Protein AF-A0A0E3YXA7-F1 (afdb_monomer)

Secondary structure (DSSP, 8-state):
-------------------HHHHHHHHHHHHHHHHHHHHHHHHHHHHHHHHHHHHHHHHHHHHHHHHHHHHHHHHHHHHHHHHHHHHHHHHHHHHHHHHHHHHHHHHHHHHHHHHHHHHHHHHHHHHHHHHHHHHHHHHHHHHHHHHHHHHHHHHHHHHHHHHHHHHHHHHTTS---HHHHHHHHHHHHHHHHHHHHHSPP-

Solvent-accessible surface area (backbone atoms only — not comparable to full-atom values): 11486 Å² total; per-residue (Å²): 133,81,89,84,83,88,87,85,92,89,89,82,88,84,87,93,88,87,78,69,71,66,55,55,51,52,54,52,53,50,52,50,52,52,52,50,50,51,52,51,51,52,52,49,52,53,51,50,52,51,53,48,53,52,48,54,49,50,51,52,54,49,52,51,50,51,53,49,50,53,53,49,53,50,53,52,48,54,51,47,52,51,51,51,50,53,51,52,51,51,52,52,52,51,53,53,48,51,53,51,51,52,52,52,51,52,52,50,52,52,50,51,52,51,52,49,51,52,50,52,53,50,50,54,51,48,55,52,51,51,54,50,48,56,51,49,52,51,50,50,53,50,51,51,53,27,49,54,50,44,53,51,50,52,51,52,52,52,54,48,50,51,51,45,53,58,54,42,68,74,50,69,88,61,80,91,48,72,70,60,54,51,55,52,52,51,51,51,50,56,51,50,53,53,52,59,71,40,51,86,77,134

Foldseek 3Di:
DDDDDDDDDDDDDDDDDDDDPVVVVVVVVVVVVVVVVVVVVVVVVVVVVVVVVVVVVVVVVVVVVVVVVVVVVVVVVVVVVVVVVVVVVVVVVVVVVVVVVVVVVVVVVVVVVVVVVVVVVVVVVVVVVVVVVVVVVVLVVLLVVLVVQLVVLVVVVVVVVVVCVVVCVVVVVDDDDPVNVVVVVVVVVVSVVSNVVSDRDD

Radius of gyration: 78.81 Å; Cα contacts (8 Å, |Δi|>4): 13; chains: 1; bounding box: 172×36×214 Å

pLDDT: mean 85.26, std 17.92, range [33.66, 98.25]

Structure (mmCIF, N/CA/C/O backbone):
data_AF-A0A0E3YXA7-F1
#
_entry.id   AF-A0A0E3YXA7-F1
#
loop_
_atom_site.group_PDB
_atom_site.id
_atom_site.type_symbol
_atom_site.label_atom_id
_atom_site.label_alt_id
_atom_site.label_comp_id
_atom_site.label_asym_id
_atom_site.label_entity_id
_atom_site.label_seq_id
_atom_site.pdbx_PDB_ins_code
_atom_site.Cartn_x
_atom_site.Cartn_y
_atom_site.Cartn_z
_atom_site.occupancy
_atom_site.B_iso_or_equiv
_atom_site.auth_seq_id
_atom_site.auth_comp_id
_atom_site.auth_asym_id
_atom_site.auth_atom_id
_atom_site.pdbx_PDB_model_num
ATOM 1 N N . MET A 1 1 ? 105.811 -26.267 -126.493 1.00 37.25 1 MET A N 1
ATOM 2 C CA . MET A 1 1 ? 107.217 -25.854 -126.303 1.00 37.25 1 MET A CA 1
ATOM 3 C C . MET A 1 1 ? 107.385 -25.370 -124.871 1.00 37.25 1 MET A C 1
ATOM 5 O O . MET A 1 1 ? 106.536 -24.599 -124.456 1.00 37.25 1 MET A O 1
ATOM 9 N N . ALA A 1 2 ? 108.450 -25.838 -124.199 1.00 36.84 2 ALA A N 1
ATOM 10 C CA . ALA A 1 2 ? 109.025 -25.406 -122.906 1.00 36.84 2 ALA A CA 1
ATOM 11 C C . ALA A 1 2 ? 108.104 -25.494 -121.658 1.00 36.84 2 ALA A C 1
ATOM 13 O O . ALA A 1 2 ? 107.056 -24.869 -121.616 1.00 36.84 2 ALA A O 1
ATOM 14 N N . LEU A 1 3 ? 108.355 -26.412 -120.703 1.00 34.81 3 LEU A N 1
ATOM 15 C CA . LEU A 1 3 ? 109.283 -26.281 -119.546 1.00 34.81 3 LEU A CA 1
ATOM 16 C C . LEU A 1 3 ? 108.932 -25.044 -118.693 1.00 34.81 3 LEU A C 1
ATOM 18 O O . LEU A 1 3 ? 108.997 -23.944 -119.213 1.00 34.81 3 LEU A O 1
ATOM 22 N N . GLY A 1 4 ? 108.600 -25.081 -117.402 1.00 36.84 4 GLY A N 1
ATOM 23 C CA . GLY A 1 4 ? 108.646 -26.082 -116.334 1.00 36.84 4 GLY A CA 1
ATOM 24 C C . GLY A 1 4 ? 108.651 -25.334 -114.976 1.00 36.84 4 GLY A C 1
ATOM 25 O O . GLY A 1 4 ? 108.753 -24.111 -114.968 1.00 36.84 4 GLY A O 1
ATOM 26 N N . LEU A 1 5 ? 108.638 -26.091 -113.867 1.00 33.66 5 LEU A N 1
ATOM 27 C CA . LEU A 1 5 ? 109.018 -25.733 -112.476 1.00 33.66 5 LEU A CA 1
ATOM 28 C C . LEU A 1 5 ? 107.947 -25.283 -111.439 1.00 33.66 5 LEU A C 1
ATOM 30 O O . LEU A 1 5 ? 107.392 -24.199 -111.546 1.00 33.66 5 LEU A O 1
ATOM 34 N N . SER A 1 6 ? 107.819 -26.126 -110.388 1.00 34.22 6 SER A N 1
ATOM 35 C CA . SER A 1 6 ? 107.818 -25.862 -108.918 1.00 34.22 6 SER A CA 1
ATOM 36 C C . SER A 1 6 ? 106.888 -24.801 -108.294 1.00 34.22 6 SER A C 1
ATOM 38 O O . SER A 1 6 ? 106.699 -23.738 -108.850 1.00 34.22 6 SER A O 1
ATOM 40 N N . ALA A 1 7 ? 106.345 -24.911 -107.074 1.00 36.22 7 ALA A N 1
ATOM 41 C CA . ALA A 1 7 ? 106.499 -25.820 -105.936 1.00 36.22 7 ALA A CA 1
ATOM 42 C C . ALA A 1 7 ? 105.276 -25.670 -104.988 1.00 36.22 7 ALA A C 1
ATOM 44 O O . ALA A 1 7 ? 104.404 -24.829 -105.187 1.00 36.22 7 ALA A O 1
ATOM 45 N N . VAL A 1 8 ? 105.235 -26.522 -103.966 1.00 37.50 8 VAL A N 1
ATOM 46 C CA . VAL A 1 8 ? 104.128 -26.865 -103.060 1.00 37.50 8 VAL A CA 1
ATOM 47 C C . VAL A 1 8 ? 104.270 -26.189 -101.665 1.00 37.50 8 VAL A C 1
ATOM 49 O O . VAL A 1 8 ? 105.395 -25.918 -101.255 1.00 37.50 8 VAL A O 1
ATOM 52 N N . LEU A 1 9 ? 103.138 -26.075 -100.927 1.00 34.62 9 LEU A N 1
ATOM 53 C CA . LEU A 1 9 ? 102.926 -25.926 -99.448 1.00 34.62 9 LEU A CA 1
ATOM 54 C C . LEU A 1 9 ? 102.838 -24.492 -98.809 1.00 34.62 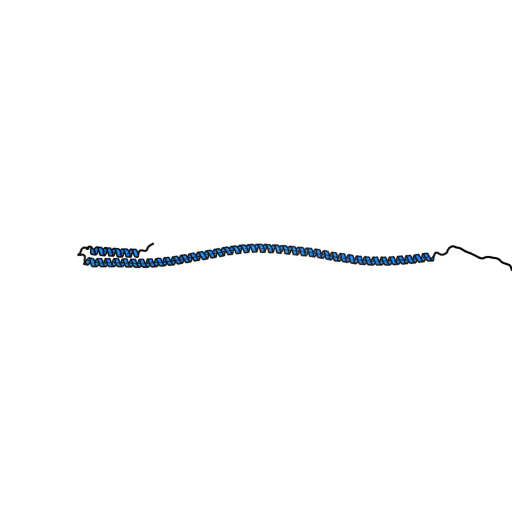9 LEU A C 1
ATOM 56 O O . LEU A 1 9 ? 103.321 -23.532 -99.395 1.00 34.62 9 LEU A O 1
ATOM 60 N N . PRO A 1 10 ? 102.127 -24.324 -97.654 1.00 62.62 10 PRO A N 1
ATOM 61 C CA . PRO A 1 10 ? 101.035 -23.354 -97.450 1.00 62.62 10 PRO A CA 1
ATOM 62 C C . PRO A 1 10 ? 101.090 -22.601 -96.079 1.00 62.62 10 PRO A C 1
ATOM 64 O O . PRO A 1 10 ? 102.139 -22.492 -95.456 1.00 62.62 10 PRO A O 1
ATOM 67 N N . VAL A 1 11 ? 99.903 -22.195 -95.595 1.00 45.25 11 VAL A N 1
ATOM 68 C CA . VAL A 1 11 ? 99.448 -21.831 -94.229 1.00 45.25 11 VAL A CA 1
ATOM 69 C C . VAL A 1 11 ? 99.373 -20.333 -93.866 1.00 45.25 11 VAL A C 1
ATOM 71 O O . VAL A 1 11 ? 100.378 -19.640 -93.771 1.00 45.25 11 VAL A O 1
ATOM 74 N N . SER A 1 12 ? 98.138 -19.944 -93.497 1.00 40.22 12 SER A N 1
ATOM 75 C CA . SER A 1 12 ? 97.731 -19.067 -92.373 1.00 40.22 12 SER A CA 1
ATOM 76 C C . SER A 1 12 ? 97.119 -17.706 -92.716 1.00 40.22 12 SER A C 1
ATOM 78 O O . SER A 1 12 ? 97.820 -16.833 -93.202 1.00 40.22 12 SER A O 1
ATOM 80 N N . LEU A 1 13 ? 95.836 -17.567 -92.316 1.00 45.00 13 LEU A N 1
ATOM 81 C CA . LEU A 1 13 ? 95.148 -16.418 -91.675 1.00 45.00 13 LEU A CA 1
ATOM 82 C C . LEU A 1 13 ? 95.374 -15.019 -92.304 1.00 45.00 13 LEU A C 1
ATOM 84 O O . LEU A 1 13 ? 96.494 -14.548 -92.397 1.00 45.00 13 LEU A O 1
ATOM 88 N N . LEU A 1 14 ? 94.364 -14.216 -92.659 1.00 45.62 14 LEU A N 1
ATOM 89 C CA . LEU A 1 14 ? 93.227 -13.765 -91.846 1.00 45.62 14 LEU A CA 1
ATOM 90 C C . LEU A 1 14 ? 92.276 -12.886 -92.711 1.00 45.62 14 LEU A C 1
ATOM 92 O O . LEU A 1 14 ? 92.718 -12.271 -93.674 1.00 45.62 14 LEU A O 1
ATOM 96 N N . CYS A 1 15 ? 91.036 -12.721 -92.227 1.00 40.09 15 CYS A N 1
ATOM 97 C CA . CYS A 1 15 ? 90.129 -11.557 -92.361 1.00 40.09 15 CYS A CA 1
ATOM 98 C C . CYS A 1 15 ? 89.278 -11.285 -93.634 1.00 40.09 15 CYS A C 1
ATOM 100 O O . CYS A 1 15 ? 89.731 -10.697 -94.605 1.00 40.09 15 CYS A O 1
ATOM 102 N N . ALA A 1 16 ? 87.971 -11.557 -93.467 1.00 44.78 16 ALA A N 1
ATOM 103 C CA . ALA A 1 16 ? 86.854 -10.591 -93.354 1.00 44.78 16 ALA A CA 1
ATOM 104 C C . ALA A 1 16 ? 86.255 -9.856 -94.585 1.00 44.78 16 ALA A C 1
ATOM 106 O O . ALA A 1 16 ? 86.804 -8.878 -95.078 1.00 44.78 16 ALA A O 1
ATOM 107 N N . ALA A 1 17 ? 85.001 -10.229 -94.889 1.00 40.28 17 ALA A N 1
ATOM 108 C CA . ALA A 1 17 ? 83.820 -9.415 -95.252 1.00 40.28 17 ALA A CA 1
ATOM 109 C C . ALA A 1 17 ? 82.590 -10.319 -94.924 1.00 40.28 17 ALA A C 1
ATOM 111 O O . ALA A 1 17 ? 82.673 -11.513 -95.186 1.00 40.28 17 ALA A O 1
ATOM 112 N N . GLU A 1 18 ? 81.520 -9.967 -94.190 1.00 45.19 18 GLU A N 1
ATOM 113 C CA . GLU A 1 18 ? 80.540 -8.882 -94.379 1.00 45.19 18 GLU A CA 1
ATOM 114 C C . GLU A 1 18 ? 79.625 -8.699 -93.120 1.00 45.19 18 GLU A C 1
ATOM 116 O O . GLU A 1 18 ? 79.122 -9.693 -92.591 1.00 45.19 18 GLU A O 1
ATOM 121 N N . PRO A 1 19 ? 79.350 -7.460 -92.640 1.00 55.50 19 PRO A N 1
ATOM 122 C CA . PRO A 1 19 ? 78.592 -7.171 -91.404 1.00 55.50 19 PRO A CA 1
ATOM 123 C C . PRO A 1 19 ? 77.165 -6.575 -91.573 1.00 55.50 19 PRO A C 1
ATOM 125 O O . PRO A 1 19 ? 76.628 -6.021 -90.614 1.00 55.50 19 PRO A O 1
ATOM 128 N N . ALA A 1 20 ? 76.515 -6.662 -92.741 1.00 52.53 20 ALA A N 1
ATOM 129 C CA . ALA A 1 20 ? 75.226 -5.980 -92.987 1.00 52.53 20 ALA A CA 1
ATOM 130 C C . ALA A 1 20 ? 73.968 -6.734 -92.474 1.00 52.53 20 ALA A C 1
ATOM 132 O O . ALA A 1 20 ? 73.083 -6.123 -91.879 1.00 52.53 20 ALA A O 1
ATOM 133 N N . ASN A 1 21 ? 73.898 -8.066 -92.609 1.00 59.47 21 ASN A N 1
ATOM 134 C CA . ASN A 1 21 ? 72.703 -8.858 -92.243 1.00 59.47 21 ASN A CA 1
ATOM 135 C C . ASN A 1 21 ? 72.527 -9.100 -90.726 1.00 59.47 21 ASN A C 1
ATOM 137 O O . ASN A 1 21 ? 71.412 -9.297 -90.242 1.00 59.47 21 ASN A O 1
ATOM 141 N N . ALA A 1 22 ? 73.613 -9.077 -89.945 1.00 67.44 22 ALA A N 1
ATOM 142 C CA . ALA A 1 22 ? 73.566 -9.338 -88.501 1.00 67.44 22 ALA A CA 1
ATOM 143 C C . ALA A 1 22 ? 73.026 -8.144 -87.690 1.00 67.44 22 ALA A C 1
ATOM 145 O O . ALA A 1 22 ? 72.385 -8.330 -86.654 1.00 67.44 22 ALA A O 1
ATOM 146 N N . VAL A 1 23 ? 73.273 -6.917 -88.160 1.00 72.06 23 VAL A N 1
ATOM 147 C CA . VAL A 1 23 ? 72.774 -5.686 -87.526 1.00 72.06 23 VAL A CA 1
ATOM 148 C C . VAL A 1 23 ? 71.272 -5.537 -87.767 1.00 72.06 23 VAL A C 1
ATOM 150 O O . VAL A 1 23 ? 70.531 -5.235 -86.835 1.00 72.06 23 VAL A O 1
ATOM 153 N N . GLU A 1 24 ? 70.798 -5.840 -88.977 1.00 76.81 24 GLU A N 1
ATOM 154 C CA . GLU A 1 24 ? 69.372 -5.780 -89.314 1.00 76.81 24 GLU A CA 1
ATOM 155 C C . GLU A 1 24 ? 68.539 -6.827 -88.549 1.00 76.81 24 GLU A C 1
ATOM 157 O O . GLU A 1 24 ? 67.462 -6.510 -88.042 1.00 76.81 24 GLU A O 1
ATOM 162 N N . GLY A 1 25 ? 69.055 -8.051 -88.375 1.00 78.31 25 GLY A N 1
ATOM 163 C CA . GLY A 1 25 ? 68.414 -9.079 -87.544 1.00 78.31 25 GLY A CA 1
ATOM 164 C C . GLY A 1 25 ? 68.254 -8.650 -86.080 1.00 78.31 25 GLY A C 1
ATOM 165 O O . GLY A 1 25 ? 67.162 -8.740 -85.523 1.00 78.31 25 GLY A O 1
ATOM 166 N N . ARG A 1 26 ? 69.307 -8.075 -85.482 1.00 80.62 26 ARG A N 1
ATOM 167 C CA . ARG A 1 26 ? 69.265 -7.538 -84.109 1.00 80.62 26 ARG A CA 1
ATOM 168 C C . ARG A 1 26 ? 68.288 -6.372 -83.957 1.00 80.62 26 ARG A C 1
ATOM 170 O O . ARG A 1 26 ? 67.621 -6.276 -82.930 1.00 80.62 26 ARG A O 1
ATOM 177 N N . LEU A 1 27 ? 68.177 -5.503 -84.963 1.00 84.75 27 LEU A N 1
ATOM 178 C CA . LEU A 1 27 ? 67.196 -4.413 -84.967 1.00 84.75 27 LEU A CA 1
ATOM 179 C C . LEU A 1 27 ? 65.759 -4.945 -85.019 1.00 84.75 27 LEU A C 1
ATOM 181 O O . LEU A 1 27 ? 64.900 -4.439 -84.301 1.00 84.75 27 LEU A O 1
ATOM 185 N N . ARG A 1 28 ? 65.497 -5.995 -85.806 1.00 87.38 28 ARG A N 1
ATOM 186 C CA . ARG A 1 28 ? 64.177 -6.645 -85.866 1.00 87.38 28 ARG A CA 1
ATOM 187 C C . ARG A 1 28 ? 63.820 -7.357 -84.564 1.00 87.38 28 ARG A C 1
ATOM 189 O O . ARG A 1 28 ? 62.680 -7.252 -84.119 1.00 87.38 28 ARG A O 1
ATOM 196 N N . ASP A 1 29 ? 64.769 -8.044 -83.937 1.00 86.25 29 ASP A N 1
ATOM 197 C CA . ASP A 1 29 ? 64.531 -8.711 -82.653 1.00 86.25 29 ASP A CA 1
ATOM 198 C C . ASP A 1 29 ? 64.358 -7.706 -81.507 1.00 86.25 29 ASP A C 1
ATOM 200 O O . ASP A 1 29 ? 63.466 -7.878 -80.677 1.00 86.25 29 ASP A O 1
ATOM 204 N N . SER A 1 30 ? 65.114 -6.602 -81.516 1.00 86.31 30 SER A N 1
ATOM 205 C CA . SER A 1 30 ? 64.895 -5.461 -80.617 1.00 86.31 30 SER A CA 1
ATOM 206 C C . SER A 1 30 ? 63.503 -4.853 -80.811 1.00 86.31 30 SER A C 1
ATOM 208 O O . SER A 1 30 ? 62.774 -4.663 -79.842 1.00 86.31 30 SER A O 1
ATOM 210 N N . LEU A 1 31 ? 63.074 -4.636 -82.061 1.00 90.31 31 LEU A N 1
ATOM 211 C CA . LEU A 1 31 ? 61.739 -4.122 -82.375 1.00 90.31 31 LEU A CA 1
ATOM 212 C C . LEU A 1 31 ? 60.619 -5.075 -81.922 1.00 90.31 31 LEU A C 1
ATOM 214 O O . LEU A 1 31 ? 59.583 -4.634 -81.425 1.00 90.31 31 LEU A O 1
ATOM 218 N N . ARG A 1 32 ? 60.806 -6.394 -82.060 1.00 90.38 32 ARG A N 1
ATOM 219 C CA . ARG A 1 32 ? 59.857 -7.395 -81.540 1.00 90.38 32 ARG A CA 1
ATOM 220 C C . ARG A 1 32 ? 59.803 -7.372 -80.016 1.00 90.38 32 ARG A C 1
ATOM 222 O O . ARG A 1 32 ? 58.708 -7.390 -79.460 1.00 90.38 32 ARG A O 1
ATOM 229 N N . ALA A 1 33 ? 60.955 -7.299 -79.351 1.00 91.44 33 ALA A N 1
ATOM 230 C CA . ALA A 1 33 ? 61.037 -7.220 -77.897 1.00 91.44 33 ALA A CA 1
ATOM 231 C C . ALA A 1 33 ? 60.359 -5.950 -77.357 1.00 91.44 33 ALA A C 1
ATOM 233 O O . ALA A 1 33 ? 59.574 -6.040 -76.415 1.00 91.44 33 ALA A O 1
ATOM 234 N N . THR A 1 34 ? 60.574 -4.790 -77.987 1.00 90.00 34 THR A N 1
ATOM 235 C CA . THR A 1 34 ? 59.906 -3.538 -77.592 1.00 90.00 34 THR A CA 1
ATOM 236 C C . THR A 1 34 ? 58.406 -3.565 -77.882 1.00 90.00 34 THR A C 1
ATOM 238 O O . THR A 1 34 ? 57.624 -3.064 -77.080 1.00 90.00 34 THR A O 1
ATOM 241 N N . THR A 1 35 ? 57.972 -4.210 -78.969 1.00 91.06 35 THR A N 1
ATOM 242 C CA . THR A 1 35 ? 56.540 -4.398 -79.270 1.00 91.06 35 THR A CA 1
ATOM 243 C C . THR A 1 35 ? 55.855 -5.300 -78.236 1.00 91.06 35 THR A C 1
ATOM 245 O O . THR A 1 35 ? 54.739 -5.005 -77.808 1.00 91.06 35 THR A O 1
ATOM 248 N N . LEU A 1 36 ? 56.518 -6.379 -77.802 1.00 92.62 36 LEU A N 1
ATOM 249 C CA . LEU A 1 36 ? 56.021 -7.253 -76.732 1.00 92.62 36 LEU A CA 1
ATOM 250 C C . LEU A 1 36 ? 55.950 -6.510 -75.394 1.00 92.62 36 LEU A C 1
ATOM 252 O O . LEU A 1 36 ? 54.901 -6.524 -74.761 1.00 92.62 36 LEU A O 1
ATOM 256 N N . GLN A 1 37 ? 56.999 -5.772 -75.020 1.00 92.31 37 GLN A N 1
ATOM 257 C CA . GLN A 1 37 ? 57.003 -4.939 -73.812 1.00 92.31 37 GLN A CA 1
ATOM 258 C C . GLN A 1 37 ? 55.903 -3.873 -73.831 1.00 92.31 37 GLN A C 1
ATOM 260 O O . GLN A 1 37 ? 55.263 -3.645 -72.809 1.00 92.31 37 GLN A O 1
ATOM 265 N N . LEU A 1 38 ? 55.645 -3.241 -74.981 1.00 93.19 38 LEU A N 1
ATOM 266 C CA . LEU A 1 38 ? 54.559 -2.271 -75.118 1.00 93.19 38 LEU A CA 1
ATOM 267 C C . LEU A 1 38 ? 53.190 -2.938 -74.934 1.00 93.19 38 LEU A C 1
ATOM 269 O O . LEU A 1 38 ? 52.324 -2.380 -74.266 1.00 93.19 38 LEU A O 1
ATOM 273 N N . ARG A 1 39 ? 52.994 -4.142 -75.484 1.00 93.06 39 ARG A N 1
ATOM 274 C CA . ARG A 1 39 ? 51.758 -4.914 -75.303 1.00 93.06 39 ARG A CA 1
ATOM 275 C C . ARG A 1 39 ? 51.570 -5.370 -73.851 1.00 93.06 39 ARG A C 1
ATOM 277 O O . ARG A 1 39 ? 50.452 -5.296 -73.336 1.00 93.06 39 ARG A O 1
ATOM 284 N N . ASP A 1 40 ? 52.638 -5.805 -73.192 1.00 94.00 40 ASP A N 1
ATOM 285 C CA . ASP A 1 40 ? 52.621 -6.206 -71.783 1.00 94.00 40 ASP A CA 1
ATOM 286 C C . ASP A 1 40 ? 52.329 -5.004 -70.880 1.00 94.00 40 ASP A C 1
ATOM 288 O O . ASP A 1 40 ? 51.442 -5.077 -70.030 1.00 94.00 40 ASP A O 1
ATOM 292 N N . ALA A 1 41 ? 52.985 -3.865 -71.121 1.00 92.50 41 ALA A N 1
ATOM 293 C CA . ALA A 1 41 ? 52.716 -2.613 -70.420 1.00 92.50 41 ALA A CA 1
ATOM 294 C C . ALA A 1 41 ? 51.273 -2.133 -70.649 1.00 92.50 41 ALA A C 1
ATOM 296 O O . ALA A 1 41 ? 50.596 -1.759 -69.695 1.00 92.50 41 ALA A O 1
ATOM 297 N N . GLN A 1 42 ? 50.754 -2.216 -71.878 1.00 93.75 42 GLN A N 1
ATOM 298 C CA . GLN A 1 42 ? 49.360 -1.878 -72.184 1.00 93.75 42 GLN A CA 1
ATOM 299 C C . GLN A 1 42 ? 48.372 -2.787 -71.434 1.00 93.75 42 GLN A C 1
ATOM 301 O O . GLN A 1 42 ? 47.360 -2.316 -70.915 1.00 93.75 42 GLN A O 1
ATOM 306 N N . THR A 1 43 ? 48.677 -4.084 -71.336 1.00 94.38 43 THR A N 1
ATOM 307 C CA . THR A 1 43 ? 47.872 -5.050 -70.572 1.00 94.38 43 THR A CA 1
ATOM 308 C C . THR A 1 43 ? 47.925 -4.745 -69.073 1.00 94.38 43 THR A C 1
ATOM 310 O O . THR A 1 43 ? 46.894 -4.751 -68.405 1.00 94.38 43 THR A O 1
ATOM 313 N N . GLN A 1 44 ? 49.102 -4.407 -68.537 1.00 94.19 44 GLN A N 1
ATOM 314 C CA . GLN A 1 44 ? 49.263 -3.994 -67.141 1.00 94.19 44 GLN A CA 1
ATOM 315 C C . GLN A 1 44 ? 48.507 -2.699 -66.829 1.00 94.19 44 GLN A C 1
ATOM 317 O O . GLN A 1 44 ? 47.842 -2.635 -65.800 1.00 94.19 44 GLN A O 1
ATOM 322 N N . VAL A 1 45 ? 48.538 -1.700 -67.717 1.00 94.06 45 VAL A N 1
ATOM 323 C CA . VAL A 1 45 ? 47.753 -0.462 -67.567 1.00 94.06 45 VAL A CA 1
ATOM 324 C C . VAL A 1 45 ? 46.259 -0.773 -67.538 1.00 94.06 45 VAL A C 1
ATOM 326 O O . VAL A 1 45 ? 45.566 -0.287 -66.650 1.00 94.06 45 VAL A O 1
ATOM 329 N N . SER A 1 46 ? 45.769 -1.631 -68.439 1.00 92.69 46 SER A N 1
ATOM 330 C CA . SER A 1 46 ? 44.364 -2.056 -68.434 1.00 92.69 46 SER A CA 1
ATOM 331 C C . SER A 1 46 ? 43.983 -2.778 -67.135 1.00 92.69 46 SER A C 1
ATOM 333 O O . SER A 1 46 ? 42.915 -2.526 -66.582 1.00 92.69 46 SER A O 1
ATOM 335 N N . ASN A 1 47 ? 44.854 -3.652 -66.625 1.00 94.62 47 ASN A N 1
ATOM 336 C CA . ASN A 1 47 ? 44.615 -4.387 -65.382 1.00 94.62 47 ASN A CA 1
ATOM 337 C C . ASN A 1 47 ? 44.636 -3.465 -64.153 1.00 94.62 47 ASN A C 1
ATOM 339 O O . ASN A 1 47 ? 43.795 -3.604 -63.269 1.00 94.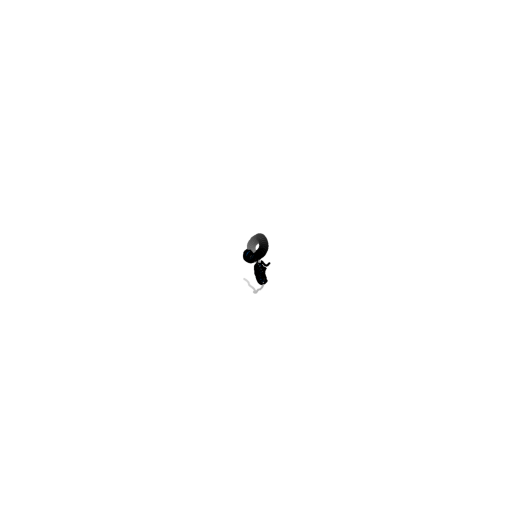62 47 ASN A O 1
ATOM 343 N N . LEU A 1 48 ? 45.567 -2.508 -64.097 1.00 94.81 48 LEU A N 1
ATOM 344 C CA . LEU A 1 48 ? 45.646 -1.523 -63.017 1.00 94.81 48 LEU A CA 1
ATOM 345 C C . LEU A 1 48 ? 44.462 -0.554 -63.047 1.00 94.81 48 LEU A C 1
ATOM 347 O O . LEU A 1 48 ? 43.920 -0.246 -61.992 1.00 94.81 48 LEU A O 1
ATOM 351 N N . GLN A 1 49 ? 44.014 -0.124 -64.229 1.00 94.44 49 GLN A N 1
ATOM 352 C CA . GLN A 1 49 ? 42.808 0.697 -64.371 1.00 94.44 49 GLN A CA 1
ATOM 353 C C . GLN A 1 49 ? 41.555 -0.045 -63.890 1.00 94.44 49 GLN A C 1
ATOM 355 O O . GLN A 1 49 ? 40.743 0.543 -63.178 1.00 94.44 49 GLN A O 1
ATOM 360 N N . ALA A 1 50 ? 41.418 -1.335 -64.215 1.00 94.38 50 ALA A N 1
ATOM 361 C CA . ALA A 1 50 ? 40.325 -2.164 -63.707 1.00 94.38 50 ALA A CA 1
ATOM 362 C C . ALA A 1 50 ? 40.393 -2.327 -62.176 1.00 94.38 50 ALA A C 1
ATOM 364 O O . ALA A 1 50 ? 39.403 -2.095 -61.488 1.00 94.38 50 ALA A O 1
ATOM 365 N N . ALA A 1 51 ? 41.572 -2.633 -61.625 1.00 94.56 51 ALA A N 1
ATOM 366 C CA . ALA A 1 51 ? 41.766 -2.752 -60.179 1.00 94.56 51 ALA A CA 1
ATOM 367 C C . ALA A 1 51 ? 41.520 -1.427 -59.432 1.00 94.56 51 ALA A C 1
ATOM 369 O O . ALA A 1 51 ? 40.991 -1.428 -58.319 1.00 94.56 51 ALA A O 1
ATOM 370 N N . GLN A 1 52 ? 41.879 -0.294 -60.040 1.00 94.62 52 GLN A N 1
ATOM 371 C CA . GLN A 1 52 ? 41.623 1.031 -59.485 1.00 94.62 52 GLN A CA 1
ATOM 372 C C . GLN A 1 52 ? 40.128 1.360 -59.496 1.00 94.62 52 GLN A C 1
ATOM 374 O O . GLN A 1 52 ? 39.611 1.803 -58.475 1.00 94.62 52 GLN A O 1
ATOM 379 N N . ALA A 1 53 ? 39.414 1.054 -60.584 1.00 94.62 53 ALA A N 1
ATOM 380 C CA . ALA A 1 53 ? 37.961 1.202 -60.640 1.00 94.62 53 ALA A CA 1
ATOM 381 C C . ALA A 1 53 ? 37.248 0.335 -59.581 1.00 94.62 53 ALA A C 1
ATOM 383 O O . ALA A 1 53 ? 36.353 0.826 -58.892 1.00 94.62 53 ALA A O 1
ATOM 384 N N . ASP A 1 54 ? 37.688 -0.913 -59.387 1.00 95.81 5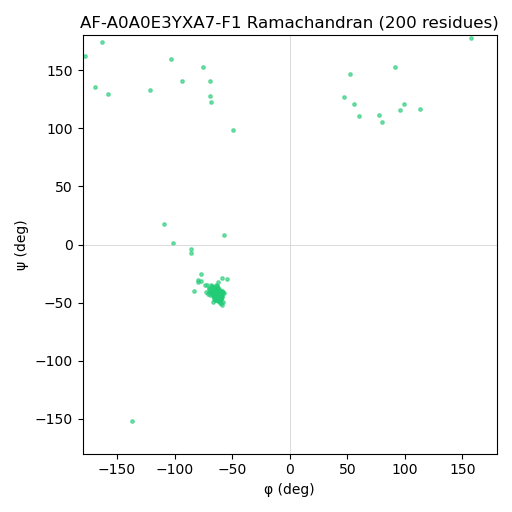4 ASP A N 1
ATOM 385 C CA . ASP A 1 54 ? 37.156 -1.808 -58.350 1.00 95.81 54 ASP A CA 1
ATOM 386 C C . ASP A 1 54 ? 37.433 -1.291 -56.930 1.00 95.81 54 ASP A C 1
ATOM 388 O O . ASP A 1 54 ? 36.575 -1.378 -56.047 1.00 95.81 54 ASP A O 1
ATOM 392 N N . SER A 1 55 ? 38.632 -0.752 -56.682 1.00 93.50 55 SER A N 1
ATOM 393 C CA . SER A 1 55 ? 38.987 -0.157 -55.389 1.00 93.50 55 SER A CA 1
ATOM 394 C C . SER A 1 55 ? 38.176 1.109 -55.113 1.00 93.50 55 SER A C 1
ATOM 396 O O . SER A 1 55 ? 37.642 1.266 -54.016 1.00 93.50 55 SER A O 1
ATOM 398 N N . ASP A 1 56 ? 38.031 1.985 -56.107 1.00 95.50 56 ASP A N 1
ATOM 399 C CA . ASP A 1 56 ? 37.232 3.206 -55.997 1.00 95.50 56 ASP A CA 1
ATOM 400 C C . ASP A 1 56 ? 35.757 2.880 -55.739 1.00 95.50 56 ASP A C 1
ATOM 402 O O . ASP A 1 56 ? 35.100 3.560 -54.945 1.00 95.50 56 ASP A O 1
ATOM 406 N N . GLN A 1 57 ? 35.237 1.813 -56.353 1.00 95.94 57 GLN A N 1
ATOM 407 C CA . GLN A 1 57 ? 33.886 1.331 -56.085 1.00 95.94 57 GLN A CA 1
ATOM 408 C C . GLN A 1 57 ? 33.747 0.827 -54.642 1.00 95.94 57 GLN A C 1
ATOM 410 O O . GLN A 1 57 ? 32.840 1.257 -53.931 1.00 95.94 57 GLN A O 1
ATOM 415 N N . LYS A 1 58 ? 34.686 0.003 -54.158 1.00 96.12 58 LYS A N 1
ATOM 416 C CA . LYS A 1 58 ? 34.684 -0.481 -52.766 1.00 96.12 58 LYS A CA 1
ATOM 417 C C . LYS A 1 58 ? 34.779 0.654 -51.749 1.00 96.12 58 LYS A C 1
ATOM 419 O O . LYS A 1 58 ? 34.081 0.610 -50.741 1.00 96.12 58 LYS A O 1
ATOM 424 N N . ILE A 1 59 ? 35.605 1.670 -52.005 1.00 96.31 59 ILE A N 1
ATOM 425 C CA . ILE A 1 59 ? 35.726 2.845 -51.130 1.00 96.31 59 ILE A CA 1
ATOM 426 C C . ILE A 1 59 ? 34.396 3.598 -51.071 1.00 96.31 59 ILE A C 1
ATOM 428 O O . ILE A 1 59 ? 33.960 3.970 -49.982 1.00 96.31 59 ILE A O 1
ATOM 432 N N . LYS A 1 60 ? 33.719 3.792 -52.210 1.00 96.81 60 LYS A N 1
ATOM 433 C CA . LYS A 1 60 ? 32.393 4.430 -52.247 1.00 96.81 60 LYS A CA 1
ATOM 434 C C . LYS A 1 60 ? 31.352 3.620 -51.478 1.00 96.81 60 LYS A C 1
ATOM 436 O O . LYS A 1 60 ? 30.626 4.194 -50.669 1.00 96.81 60 LYS A O 1
ATOM 441 N N . ASP A 1 61 ? 31.315 2.306 -51.678 1.00 96.50 61 ASP A N 1
ATOM 442 C CA . ASP A 1 61 ? 30.364 1.420 -51.003 1.00 96.50 61 ASP A CA 1
ATOM 443 C C . ASP A 1 61 ? 30.604 1.393 -49.485 1.00 96.50 61 ASP A C 1
ATOM 445 O O . ASP A 1 61 ? 29.664 1.506 -48.696 1.00 96.50 61 ASP A O 1
ATOM 449 N N . GLN A 1 62 ? 31.866 1.312 -49.055 1.00 95.94 62 GLN A N 1
ATOM 450 C CA . GLN A 1 62 ? 32.243 1.372 -47.641 1.00 95.94 62 GLN A CA 1
ATOM 451 C C . GLN A 1 62 ? 31.947 2.742 -47.027 1.00 95.94 62 GLN A C 1
ATOM 453 O O . GLN A 1 62 ? 31.424 2.808 -45.916 1.00 95.94 62 GLN A O 1
ATOM 458 N N . ALA A 1 63 ? 32.218 3.839 -47.740 1.00 96.75 63 ALA A N 1
ATOM 459 C CA . ALA A 1 63 ? 31.884 5.184 -47.280 1.00 96.75 63 ALA A CA 1
ATOM 460 C C . ALA A 1 63 ? 30.366 5.356 -47.102 1.00 96.75 63 ALA A C 1
ATOM 462 O O . ALA A 1 63 ? 29.924 5.919 -46.098 1.00 96.75 63 ALA A O 1
ATOM 463 N N . ALA A 1 64 ? 29.564 4.814 -48.024 1.00 96.94 64 ALA A N 1
ATOM 464 C CA . ALA A 1 64 ? 28.110 4.800 -47.909 1.00 96.94 64 ALA A CA 1
ATOM 465 C C . ALA A 1 64 ? 27.637 3.970 -46.701 1.00 96.94 64 ALA A C 1
ATOM 467 O O . ALA A 1 64 ? 26.775 4.427 -45.947 1.00 96.94 64 ALA A O 1
ATOM 468 N N . GLN A 1 65 ? 28.228 2.793 -46.464 1.00 96.94 65 GLN A N 1
ATOM 469 C CA . GLN A 1 65 ? 27.917 1.960 -45.294 1.00 96.94 65 GLN A CA 1
ATOM 470 C C . GLN A 1 65 ? 28.284 2.647 -43.975 1.00 96.94 65 GLN A C 1
ATOM 472 O O . GLN A 1 65 ? 27.478 2.658 -43.048 1.00 96.94 65 GLN A O 1
ATOM 477 N N . VAL A 1 66 ? 29.464 3.268 -43.886 1.00 96.88 66 VAL A N 1
ATOM 478 C CA . VAL A 1 66 ? 29.887 4.016 -42.692 1.00 96.88 66 VAL A CA 1
ATOM 479 C C . VAL A 1 66 ? 28.945 5.190 -42.432 1.00 96.88 66 VAL A C 1
ATOM 481 O O . VAL A 1 66 ? 28.506 5.376 -41.299 1.00 96.88 66 VAL A O 1
ATOM 484 N N . ALA A 1 67 ? 28.565 5.946 -43.466 1.00 96.94 67 ALA A N 1
ATOM 485 C CA . ALA A 1 67 ? 27.603 7.038 -43.325 1.00 96.94 67 ALA A CA 1
ATOM 486 C C . ALA A 1 67 ? 26.227 6.541 -42.841 1.00 96.94 67 ALA A C 1
ATOM 488 O O . ALA A 1 67 ? 25.619 7.159 -41.963 1.00 96.94 67 ALA A O 1
ATOM 489 N N . ALA A 1 68 ? 25.756 5.404 -43.364 1.00 97.00 68 ALA A N 1
ATOM 490 C CA . ALA A 1 68 ? 24.511 4.779 -42.928 1.00 97.00 68 ALA A CA 1
ATOM 491 C C . ALA A 1 68 ? 24.578 4.323 -41.461 1.00 97.00 68 ALA A C 1
ATOM 493 O O . ALA A 1 68 ? 23.676 4.641 -40.686 1.00 97.00 68 ALA A O 1
ATOM 494 N N . LEU A 1 69 ? 25.666 3.659 -41.056 1.00 97.12 69 LEU A N 1
ATOM 495 C CA . LEU A 1 69 ? 25.883 3.210 -39.677 1.00 97.12 69 LEU A CA 1
ATOM 496 C C . LEU A 1 69 ? 26.005 4.378 -38.694 1.00 97.12 69 LEU A C 1
ATOM 498 O O . LEU A 1 69 ? 25.472 4.300 -37.592 1.00 97.12 69 LEU A O 1
ATOM 502 N N . ILE A 1 70 ? 26.656 5.480 -39.081 1.00 96.69 70 ILE A N 1
ATOM 503 C CA . ILE A 1 70 ? 26.726 6.695 -38.256 1.00 96.69 70 ILE A CA 1
ATOM 504 C C . ILE A 1 70 ? 25.325 7.275 -38.049 1.00 96.69 70 ILE A C 1
ATOM 506 O O . ILE A 1 70 ? 24.957 7.605 -36.921 1.00 96.69 70 ILE A O 1
ATOM 510 N N . LYS A 1 71 ? 24.527 7.371 -39.119 1.00 97.00 71 LYS A N 1
ATOM 511 C CA . LYS A 1 71 ? 23.154 7.883 -39.039 1.00 97.00 71 LYS A CA 1
ATOM 512 C C . LYS A 1 71 ? 22.267 6.988 -38.173 1.00 97.00 71 LYS A C 1
ATOM 514 O O . LYS A 1 71 ? 21.523 7.500 -37.341 1.00 97.00 71 LYS A O 1
ATOM 519 N N . GLN A 1 72 ? 22.366 5.672 -38.346 1.00 97.06 72 GLN A N 1
ATOM 520 C CA . GLN A 1 72 ? 21.631 4.707 -37.534 1.00 97.06 72 GLN A CA 1
ATOM 521 C C . GLN A 1 72 ? 22.067 4.776 -36.066 1.00 97.06 72 GLN A C 1
ATOM 523 O O . GLN A 1 72 ? 21.222 4.904 -35.190 1.00 97.06 72 GLN A O 1
ATOM 528 N N . GLY A 1 73 ? 23.372 4.798 -35.790 1.00 97.12 73 GLY A N 1
ATOM 529 C CA . GLY A 1 73 ? 23.894 4.894 -34.429 1.00 97.12 73 GLY A CA 1
ATOM 530 C C . GLY A 1 73 ? 23.494 6.187 -33.713 1.00 97.12 73 GLY A C 1
ATOM 531 O O . GLY A 1 73 ? 23.296 6.170 -32.501 1.00 97.12 73 GLY A O 1
ATOM 532 N N . ALA A 1 74 ? 23.345 7.303 -34.435 1.00 96.44 74 ALA A N 1
ATOM 533 C CA . ALA A 1 74 ? 22.782 8.532 -33.877 1.00 96.44 74 ALA A CA 1
ATOM 534 C C . ALA A 1 74 ? 21.296 8.359 -33.514 1.00 96.44 74 ALA A C 1
ATOM 536 O O . ALA A 1 74 ? 20.916 8.629 -32.378 1.00 96.44 74 ALA A O 1
ATOM 537 N N . ALA A 1 75 ? 20.485 7.825 -34.434 1.00 96.62 75 ALA A N 1
ATOM 538 C CA . ALA A 1 75 ? 19.062 7.584 -34.192 1.00 96.62 75 ALA A CA 1
ATOM 539 C C . ALA A 1 75 ? 18.816 6.600 -33.031 1.00 96.62 75 ALA A C 1
ATOM 541 O O . ALA A 1 75 ? 17.964 6.848 -32.177 1.00 96.62 75 ALA A O 1
ATOM 542 N N . ASP A 1 76 ? 19.595 5.519 -32.958 1.00 96.44 76 ASP A N 1
ATOM 543 C CA . ASP A 1 76 ? 19.501 4.517 -31.894 1.00 96.44 76 ASP A CA 1
ATOM 544 C C . ASP A 1 76 ? 19.891 5.106 -30.532 1.00 96.44 76 ASP A C 1
ATOM 546 O O . ASP A 1 76 ? 19.253 4.811 -29.520 1.00 96.44 76 ASP A O 1
ATOM 550 N N . ARG A 1 77 ? 20.909 5.978 -30.488 1.00 97.06 77 ARG A N 1
ATOM 551 C CA . ARG A 1 77 ? 21.293 6.688 -29.258 1.00 97.06 77 ARG A CA 1
ATOM 552 C C . ARG A 1 77 ? 20.192 7.621 -28.779 1.00 97.06 77 ARG A C 1
ATOM 554 O O . ARG A 1 77 ? 19.892 7.604 -27.587 1.00 97.06 77 ARG A O 1
ATOM 561 N N . ASP A 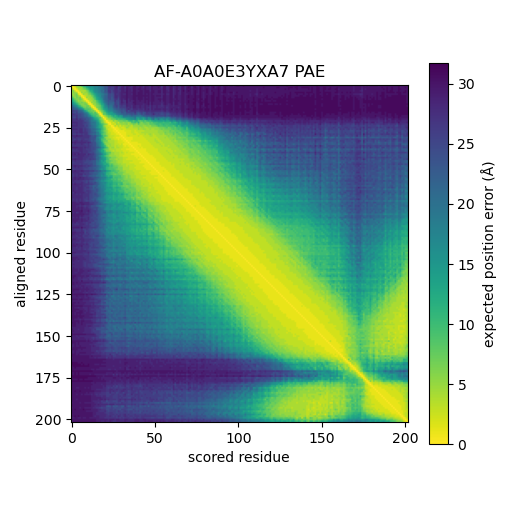1 78 ? 19.582 8.387 -29.676 1.00 96.56 78 ASP A N 1
ATOM 562 C CA . ASP A 1 78 ? 18.495 9.304 -29.321 1.00 96.56 78 ASP A CA 1
ATOM 563 C C . ASP A 1 78 ? 17.273 8.528 -28.800 1.00 96.56 78 ASP A C 1
ATOM 565 O O . ASP A 1 78 ? 16.704 8.865 -27.756 1.00 96.56 78 ASP A O 1
ATOM 569 N N . ALA A 1 79 ? 16.914 7.424 -29.464 1.00 97.06 79 ALA A N 1
ATOM 570 C CA . ALA A 1 79 ? 15.835 6.539 -29.030 1.00 97.06 79 ALA A CA 1
ATOM 571 C C . ALA A 1 79 ? 16.128 5.885 -27.666 1.00 97.06 79 ALA A C 1
ATOM 573 O O . ALA A 1 79 ? 15.258 5.846 -26.787 1.00 97.06 79 ALA A O 1
ATOM 574 N N . ALA A 1 80 ? 17.359 5.413 -27.455 1.00 97.19 80 ALA A N 1
ATOM 575 C CA . ALA A 1 80 ? 17.787 4.835 -26.187 1.00 97.19 80 ALA A CA 1
ATOM 576 C C . ALA A 1 80 ? 17.770 5.873 -25.057 1.00 97.19 80 ALA A C 1
ATOM 578 O O . ALA A 1 80 ? 17.268 5.583 -23.972 1.00 97.19 80 ALA A O 1
ATOM 579 N N . GLN A 1 81 ? 18.255 7.094 -25.300 1.00 97.62 81 GLN A N 1
ATOM 580 C CA . GLN A 1 81 ? 18.222 8.175 -24.312 1.00 97.62 81 GLN A CA 1
ATOM 581 C C . GLN A 1 81 ? 16.792 8.529 -23.907 1.00 97.62 81 GLN A C 1
ATOM 583 O O . GLN A 1 81 ? 16.518 8.655 -22.711 1.00 97.62 81 GLN A O 1
ATOM 588 N N . LYS A 1 82 ? 15.872 8.620 -24.874 1.00 97.38 82 LYS A N 1
ATOM 589 C CA . LYS A 1 82 ? 14.452 8.859 -24.600 1.00 97.38 82 LYS A CA 1
ATOM 590 C C . LYS A 1 82 ? 13.847 7.740 -23.747 1.00 97.38 82 LYS A C 1
ATOM 592 O O . LYS A 1 82 ? 13.247 8.020 -22.715 1.00 97.38 82 LYS A O 1
ATOM 597 N N . THR A 1 83 ? 14.088 6.485 -24.120 1.00 97.81 83 THR A N 1
ATOM 598 C CA . THR A 1 83 ? 13.581 5.317 -23.377 1.00 97.81 83 THR A CA 1
ATOM 599 C C . THR A 1 83 ? 14.140 5.267 -21.952 1.00 97.81 83 THR A C 1
ATOM 601 O O . THR A 1 83 ? 13.412 4.989 -21.004 1.00 97.81 83 THR A O 1
ATOM 604 N N . ILE A 1 84 ? 15.427 5.578 -21.767 1.00 97.81 84 ILE A N 1
ATOM 605 C CA . ILE A 1 84 ? 16.059 5.642 -20.441 1.00 97.81 84 ILE A CA 1
ATOM 606 C C . ILE A 1 84 ? 15.450 6.767 -19.599 1.00 97.81 84 ILE A C 1
ATOM 608 O O . ILE A 1 84 ? 15.242 6.578 -18.401 1.00 97.81 84 ILE A O 1
ATOM 612 N N . ALA A 1 85 ? 15.176 7.930 -20.194 1.00 97.94 85 ALA A N 1
ATOM 613 C CA . ALA A 1 85 ? 14.536 9.038 -19.493 1.00 97.94 85 ALA A CA 1
ATOM 614 C C . ALA A 1 85 ? 13.118 8.661 -19.032 1.00 97.94 85 ALA A C 1
ATOM 616 O O . ALA A 1 85 ? 12.805 8.819 -17.852 1.00 97.94 85 ALA A O 1
ATOM 617 N N . GLU A 1 86 ? 12.310 8.076 -19.919 1.00 97.94 86 GLU A N 1
ATOM 618 C CA . GLU A 1 86 ? 10.959 7.591 -19.605 1.00 97.94 86 GLU A CA 1
ATOM 619 C C . GLU A 1 86 ? 10.980 6.500 -18.524 1.00 97.94 86 GLU A C 1
ATOM 621 O O . GLU A 1 86 ? 10.213 6.556 -17.562 1.00 97.94 86 GLU A O 1
ATOM 626 N N . ALA A 1 87 ? 11.903 5.537 -18.620 1.00 98.19 87 ALA A N 1
ATOM 627 C CA . ALA A 1 87 ? 12.055 4.478 -17.626 1.00 98.19 87 ALA A CA 1
ATOM 628 C C . ALA A 1 87 ? 12.462 5.025 -16.248 1.00 98.19 87 ALA A C 1
ATOM 630 O O . ALA A 1 87 ? 11.949 4.569 -15.226 1.00 98.19 87 ALA A O 1
ATOM 631 N N . LYS A 1 88 ? 13.354 6.024 -16.201 1.00 98.19 88 LYS A N 1
ATOM 632 C CA . LYS A 1 88 ? 13.740 6.700 -14.951 1.00 98.19 88 LYS A CA 1
ATOM 633 C C . LYS A 1 88 ? 12.573 7.459 -14.336 1.00 98.19 88 LYS A C 1
ATOM 635 O O . LYS A 1 88 ? 12.384 7.394 -13.124 1.00 98.19 88 LYS A O 1
ATOM 640 N N . GLU A 1 89 ? 11.792 8.159 -15.153 1.00 98.06 89 GLU A N 1
ATOM 641 C CA . GLU A 1 89 ? 10.609 8.872 -14.681 1.00 98.06 89 GLU A CA 1
ATOM 642 C C . GLU A 1 89 ? 9.558 7.902 -14.128 1.00 98.06 89 GLU A C 1
ATOM 644 O O . GLU A 1 89 ? 9.035 8.115 -13.033 1.00 98.06 89 GLU A O 1
ATOM 649 N N . LEU A 1 90 ? 9.299 6.795 -14.831 1.00 98.12 90 LEU A N 1
ATOM 650 C CA . LEU A 1 90 ? 8.391 5.751 -14.363 1.00 98.12 90 LEU A CA 1
ATOM 651 C C . LEU A 1 90 ? 8.871 5.135 -13.043 1.00 98.12 90 LEU A C 1
ATOM 653 O O . LEU A 1 90 ? 8.078 5.010 -12.112 1.00 98.12 90 LEU A O 1
ATOM 657 N N . ALA A 1 91 ? 10.159 4.804 -12.937 1.00 98.25 91 ALA A N 1
ATOM 658 C CA . ALA A 1 91 ? 10.739 4.257 -11.714 1.00 98.25 91 ALA A CA 1
ATOM 659 C C . ALA A 1 91 ? 10.611 5.232 -10.531 1.00 98.25 91 ALA A C 1
ATOM 661 O O . ALA A 1 91 ? 10.260 4.817 -9.427 1.00 98.25 91 ALA A O 1
ATOM 662 N N . ALA A 1 92 ? 10.828 6.532 -10.756 1.00 98.12 92 ALA A N 1
ATOM 663 C CA . ALA A 1 92 ? 10.648 7.556 -9.729 1.00 98.12 92 ALA A CA 1
ATOM 664 C C . ALA A 1 92 ? 9.180 7.675 -9.281 1.00 98.12 92 ALA A C 1
ATOM 666 O O . ALA A 1 92 ? 8.906 7.738 -8.081 1.00 98.12 92 ALA A O 1
ATOM 667 N N . ARG A 1 93 ? 8.228 7.649 -10.226 1.00 98.00 93 ARG A N 1
ATOM 668 C CA . ARG A 1 93 ? 6.787 7.659 -9.920 1.00 98.00 93 ARG A CA 1
ATOM 669 C C . ARG A 1 93 ? 6.371 6.424 -9.119 1.00 98.00 93 ARG A C 1
ATOM 671 O O . ARG A 1 93 ? 5.691 6.565 -8.109 1.00 98.00 93 ARG A O 1
ATOM 678 N N . GLN A 1 94 ? 6.821 5.237 -9.527 1.00 98.12 94 GLN A N 1
ATOM 679 C CA . GLN A 1 94 ? 6.537 3.987 -8.819 1.00 98.12 94 GLN A CA 1
ATOM 680 C C . GLN A 1 94 ? 7.138 3.977 -7.411 1.00 98.12 94 GLN A C 1
ATOM 682 O O . GLN A 1 94 ? 6.470 3.564 -6.469 1.00 98.12 94 GLN A O 1
ATOM 687 N N . ALA A 1 95 ? 8.368 4.469 -7.237 1.00 98.00 95 ALA A N 1
ATOM 688 C CA . ALA A 1 95 ? 8.982 4.586 -5.917 1.00 98.00 95 ALA A CA 1
ATOM 689 C C . ALA A 1 95 ? 8.169 5.510 -4.994 1.00 98.00 95 ALA A C 1
ATOM 691 O O . ALA A 1 95 ? 7.893 5.146 -3.852 1.00 98.00 95 ALA A O 1
ATOM 692 N N . ALA A 1 96 ? 7.724 6.667 -5.497 1.00 98.06 96 ALA A N 1
ATOM 693 C CA . ALA A 1 96 ? 6.876 7.584 -4.737 1.00 98.06 96 ALA A CA 1
ATOM 694 C C . ALA A 1 96 ? 5.513 6.964 -4.378 1.00 98.06 96 ALA A C 1
ATOM 696 O O . ALA A 1 96 ? 5.030 7.129 -3.258 1.00 98.06 96 ALA A O 1
ATOM 697 N N . GLU A 1 97 ? 4.901 6.221 -5.303 1.00 98.12 97 GLU A N 1
ATOM 698 C CA . GLU A 1 97 ? 3.636 5.523 -5.059 1.00 98.12 97 GLU A CA 1
ATOM 699 C C . GLU A 1 97 ? 3.783 4.406 -4.020 1.00 98.12 97 GLU A C 1
ATOM 701 O O . GLU A 1 97 ? 2.941 4.285 -3.131 1.00 98.12 97 GLU A O 1
ATOM 706 N N . ILE A 1 98 ? 4.874 3.635 -4.071 1.00 98.25 98 ILE A N 1
ATOM 707 C CA . ILE A 1 98 ? 5.184 2.603 -3.075 1.00 98.25 98 ILE A CA 1
ATOM 708 C C . ILE A 1 98 ? 5.318 3.221 -1.682 1.00 98.25 98 ILE A C 1
ATOM 710 O O . ILE A 1 98 ? 4.752 2.686 -0.729 1.00 98.25 98 ILE A O 1
ATOM 714 N N . GLU A 1 99 ? 6.032 4.339 -1.545 1.00 98.12 99 GLU A N 1
ATOM 715 C CA . GLU A 1 99 ? 6.165 5.016 -0.252 1.00 98.12 99 GLU A CA 1
ATOM 716 C C . GLU A 1 99 ? 4.819 5.557 0.246 1.00 98.12 99 GLU A C 1
ATOM 718 O O . GLU A 1 99 ? 4.474 5.334 1.407 1.00 98.12 99 GLU A O 1
ATOM 723 N N . ARG A 1 100 ? 3.994 6.149 -0.632 1.00 98.25 100 ARG A N 1
ATOM 724 C CA . ARG A 1 100 ? 2.627 6.563 -0.270 1.00 98.25 100 ARG A CA 1
ATOM 725 C C . ARG A 1 100 ? 1.798 5.381 0.237 1.00 98.25 100 ARG A C 1
ATOM 727 O O . ARG A 1 100 ? 1.215 5.456 1.314 1.00 98.25 100 ARG A O 1
ATOM 734 N N . LEU A 1 101 ? 1.787 4.271 -0.503 1.00 98.06 101 LEU A N 1
ATOM 735 C CA . LEU A 1 101 ? 1.034 3.070 -0.136 1.00 98.06 101 LEU A CA 1
ATOM 736 C C . LEU A 1 101 ? 1.527 2.452 1.177 1.00 98.06 101 LEU A C 1
ATOM 738 O O . LEU A 1 101 ? 0.715 1.961 1.959 1.00 98.06 101 LEU A O 1
ATOM 742 N N . LYS A 1 102 ? 2.835 2.487 1.457 1.00 98.12 102 LYS A N 1
ATOM 743 C CA . LYS A 1 102 ? 3.380 2.050 2.751 1.00 98.12 102 LYS A CA 1
ATOM 744 C C . LYS A 1 102 ? 2.863 2.916 3.897 1.00 98.12 102 LYS A C 1
ATOM 746 O O . LYS A 1 102 ? 2.461 2.364 4.923 1.00 98.12 102 LYS A O 1
ATOM 751 N N . THR A 1 103 ? 2.849 4.238 3.726 1.00 97.94 103 THR A N 1
ATOM 752 C CA . THR A 1 103 ? 2.310 5.172 4.723 1.00 97.94 103 THR A CA 1
ATOM 753 C C . THR A 1 103 ? 0.819 4.942 4.953 1.00 97.94 103 THR A C 1
ATOM 755 O O . THR A 1 103 ? 0.400 4.809 6.103 1.00 97.94 103 THR A O 1
ATOM 758 N N . ASP A 1 104 ? 0.032 4.802 3.885 1.00 97.69 104 ASP A N 1
ATOM 759 C CA . ASP A 1 104 ? -1.409 4.540 3.969 1.00 97.69 104 ASP A CA 1
ATOM 760 C C . ASP A 1 104 ? -1.697 3.208 4.680 1.00 97.69 104 ASP A C 1
ATOM 762 O O . ASP A 1 104 ? -2.561 3.123 5.554 1.00 97.69 104 ASP A O 1
ATOM 766 N N . LEU A 1 105 ? -0.927 2.161 4.365 1.00 98.19 105 LEU A N 1
ATOM 767 C CA . LEU A 1 105 ? -1.049 0.847 4.998 1.00 98.19 105 LEU A CA 1
ATOM 768 C C . LEU A 1 105 ? -0.706 0.915 6.493 1.00 98.19 105 LEU A C 1
ATOM 770 O O . LEU A 1 105 ? -1.408 0.322 7.316 1.00 98.19 105 LEU A O 1
ATOM 774 N N . ALA A 1 106 ? 0.344 1.650 6.865 1.00 97.94 106 ALA A N 1
ATOM 775 C CA . ALA A 1 106 ? 0.692 1.875 8.265 1.00 97.94 106 ALA A CA 1
ATOM 776 C C . ALA A 1 106 ? -0.422 2.631 9.011 1.00 97.94 106 ALA A C 1
ATOM 778 O O . ALA A 1 106 ? -0.838 2.192 10.084 1.00 97.94 106 ALA A O 1
ATOM 779 N N . ALA A 1 107 ? -0.963 3.699 8.420 1.00 97.94 107 ALA A N 1
ATOM 780 C CA . ALA A 1 107 ? -2.077 4.454 8.991 1.00 97.94 107 ALA A CA 1
ATOM 781 C C . ALA A 1 107 ? -3.329 3.580 9.168 1.00 97.94 107 ALA A C 1
ATOM 783 O O . ALA A 1 107 ? -3.968 3.608 10.221 1.00 97.94 107 ALA A O 1
ATOM 784 N N . TRP A 1 108 ? -3.645 2.739 8.181 1.00 97.69 108 TRP A N 1
ATOM 785 C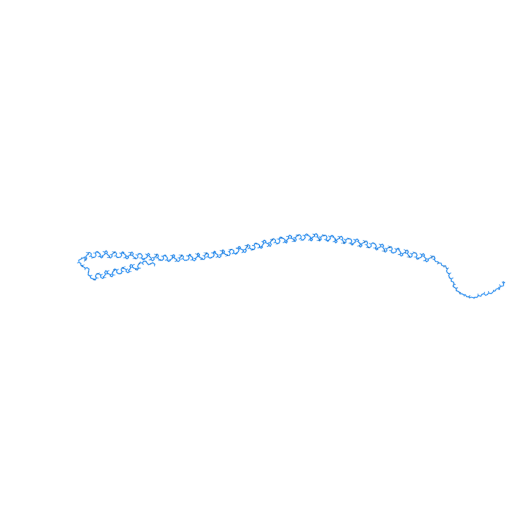 CA . TRP A 1 108 ? -4.783 1.826 8.254 1.00 97.69 108 TRP A CA 1
ATOM 786 C C . TRP A 1 108 ? -4.621 0.771 9.353 1.00 97.69 108 TRP A C 1
ATOM 788 O O . TRP A 1 108 ? -5.580 0.469 10.062 1.00 97.69 108 TRP A O 1
ATOM 798 N N . LYS A 1 109 ? -3.406 0.241 9.552 1.00 98.12 109 LYS A N 1
ATOM 799 C CA . LYS A 1 109 ? -3.105 -0.676 10.665 1.00 98.12 109 LYS A CA 1
ATOM 800 C C . LYS A 1 109 ? -3.330 -0.017 12.023 1.00 98.12 109 LYS A C 1
ATOM 802 O O . LYS A 1 109 ? -3.986 -0.616 12.872 1.00 98.12 109 LYS A O 1
ATOM 807 N N . VAL A 1 110 ? -2.830 1.206 12.206 1.00 98.06 110 VAL A N 1
ATOM 808 C CA . VAL A 1 110 ? -3.018 1.974 13.447 1.00 98.06 110 VAL A CA 1
ATOM 809 C C . VAL A 1 110 ? -4.503 2.240 13.693 1.00 98.06 110 VAL A C 1
ATOM 811 O O . VAL A 1 110 ? -5.006 1.940 14.771 1.00 98.06 110 VAL A O 1
ATOM 814 N N . SER A 1 111 ? -5.228 2.720 12.680 1.00 97.31 111 SER A N 1
ATOM 815 C CA . SER A 1 111 ? -6.666 2.987 12.792 1.00 97.31 111 SER A CA 1
ATOM 816 C C . SER A 1 111 ? -7.463 1.724 13.124 1.00 97.31 111 SER A C 1
ATOM 818 O O . SER A 1 111 ? -8.313 1.744 14.012 1.00 97.31 111 SER A O 1
ATOM 820 N N . ARG A 1 112 ? -7.155 0.591 12.481 1.00 97.75 112 ARG A N 1
ATOM 821 C CA . ARG A 1 112 ? -7.784 -0.699 12.791 1.00 97.75 112 ARG A CA 1
ATOM 822 C C . ARG A 1 112 ? -7.537 -1.112 14.243 1.00 97.75 112 ARG A C 1
ATOM 824 O O . ARG A 1 112 ? -8.467 -1.586 14.889 1.00 97.75 112 ARG A O 1
ATOM 831 N N . GLN A 1 113 ? -6.315 -0.944 14.745 1.00 97.94 113 GLN A N 1
ATOM 832 C CA . GLN A 1 113 ? -5.984 -1.269 16.132 1.00 97.94 113 GLN A CA 1
ATOM 833 C C . GLN A 1 113 ? -6.748 -0.376 17.116 1.00 97.94 113 GLN A C 1
ATOM 835 O O . GLN A 1 113 ? -7.330 -0.886 18.067 1.00 97.94 113 GLN A O 1
ATOM 840 N N . GLN A 1 114 ? -6.833 0.927 16.841 1.00 97.81 114 GLN A N 1
ATOM 841 C CA . GLN A 1 114 ? -7.611 1.867 17.653 1.00 97.81 114 GLN A CA 1
ATOM 842 C C . GLN A 1 114 ? -9.104 1.520 17.668 1.00 97.81 114 GLN A C 1
ATOM 844 O O . GLN A 1 114 ? -9.735 1.562 18.718 1.00 97.81 114 GLN A O 1
ATOM 849 N N . ILE A 1 115 ? -9.681 1.148 16.522 1.00 97.81 115 ILE A N 1
ATOM 850 C CA . ILE A 1 115 ? -11.089 0.733 16.448 1.00 97.81 115 ILE A CA 1
ATOM 851 C C . ILE A 1 115 ? -11.322 -0.542 17.264 1.00 97.81 115 ILE A C 1
ATOM 853 O O . ILE A 1 115 ? -12.332 -0.633 17.957 1.00 97.81 115 ILE A O 1
ATOM 857 N N . ALA A 1 116 ? -10.402 -1.509 17.201 1.00 97.81 116 ALA A N 1
ATOM 858 C CA . ALA A 1 116 ? -10.493 -2.732 17.994 1.00 97.81 116 ALA A CA 1
ATOM 859 C C . ALA A 1 116 ? -10.443 -2.431 19.501 1.00 97.81 116 ALA A C 1
ATOM 861 O O . ALA A 1 116 ? -11.312 -2.884 20.237 1.00 97.81 116 ALA A O 1
ATOM 862 N N . GLU A 1 117 ? -9.506 -1.591 19.943 1.00 98.00 117 GLU A N 1
ATOM 863 C CA . GLU A 1 117 ? -9.392 -1.176 21.346 1.00 98.00 117 GLU A CA 1
ATOM 864 C C . GLU A 1 117 ? -10.642 -0.417 21.825 1.00 98.00 117 GLU A C 1
ATOM 866 O O . GLU A 1 117 ? -11.179 -0.682 22.902 1.00 98.00 117 GLU A O 1
ATOM 871 N N . VAL A 1 118 ? -11.177 0.493 21.005 1.00 97.94 118 VAL A N 1
ATOM 872 C CA . VAL A 1 118 ? -12.431 1.198 21.314 1.00 97.94 118 VAL A CA 1
ATOM 873 C C . VAL A 1 118 ? -13.609 0.224 21.395 1.00 97.94 118 VAL A C 1
ATOM 875 O O . VAL A 1 118 ? -14.465 0.368 22.265 1.00 97.94 118 VAL A O 1
ATOM 878 N N . ALA A 1 119 ? -13.676 -0.777 20.518 1.00 97.69 119 ALA A N 1
ATOM 879 C CA . ALA A 1 119 ? -14.730 -1.784 20.566 1.00 97.69 119 ALA A CA 1
ATOM 880 C C . ALA A 1 119 ? -14.641 -2.641 21.841 1.00 97.69 119 ALA A C 1
ATOM 882 O O . ALA A 1 119 ? -15.650 -2.805 22.526 1.00 97.69 119 ALA A O 1
ATOM 883 N N . GLU A 1 120 ? -13.448 -3.121 22.196 1.00 97.62 120 GLU A N 1
ATOM 884 C CA . GLU A 1 120 ? -13.217 -3.922 23.405 1.00 97.62 120 GLU A CA 1
ATOM 885 C C . GLU A 1 120 ? -13.527 -3.136 24.683 1.00 97.62 120 GLU A C 1
ATOM 887 O O . GLU A 1 120 ? -14.240 -3.625 25.560 1.00 97.62 120 GLU A O 1
ATOM 892 N N . THR A 1 121 ? -13.056 -1.890 24.775 1.00 97.94 121 THR A N 1
ATOM 893 C CA . THR A 1 121 ? -13.346 -1.018 25.923 1.00 97.94 121 THR A CA 1
ATOM 894 C C . THR A 1 121 ? -14.838 -0.736 26.050 1.00 97.94 121 THR A C 1
ATOM 896 O O . THR A 1 121 ? -15.385 -0.825 27.150 1.00 97.94 121 THR A O 1
ATOM 899 N N . LYS A 1 122 ? -15.532 -0.465 24.938 1.00 98.00 122 LYS A N 1
ATOM 900 C CA . LYS A 1 122 ? -16.984 -0.247 24.954 1.00 98.00 122 LYS A CA 1
ATOM 901 C C . LYS A 1 122 ? -17.757 -1.493 25.350 1.00 98.00 122 LYS A C 1
ATOM 903 O O . LYS A 1 122 ? -18.761 -1.368 26.047 1.00 98.00 122 LYS A O 1
ATOM 908 N N . GLU A 1 123 ? -17.309 -2.670 24.937 1.00 97.75 123 GLU A N 1
ATOM 909 C CA . GLU A 1 123 ? -17.957 -3.918 25.327 1.00 97.75 123 GLU A CA 1
ATOM 910 C C . GLU A 1 123 ? -17.746 -4.229 26.813 1.00 97.75 123 GLU A C 1
ATOM 912 O O . GLU A 1 123 ? -18.696 -4.569 27.518 1.00 97.75 123 GLU A O 1
ATOM 917 N N . ALA A 1 124 ? -16.542 -3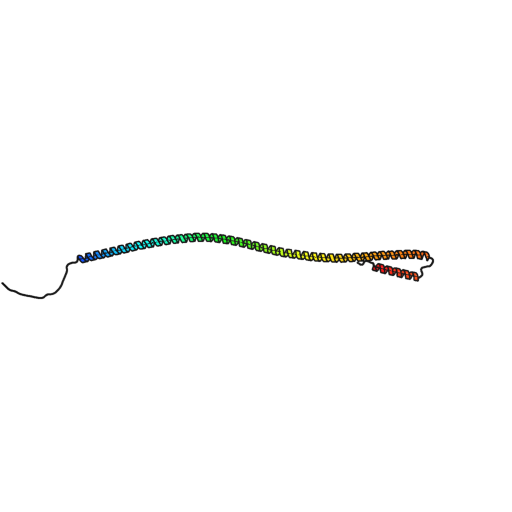.989 27.337 1.00 97.81 124 ALA A N 1
ATOM 918 C CA . ALA A 1 124 ? -16.271 -4.097 28.767 1.00 97.81 124 ALA A CA 1
ATOM 919 C C . ALA A 1 124 ? -17.103 -3.099 29.598 1.00 97.81 124 ALA A C 1
ATOM 921 O O . ALA A 1 124 ? -17.641 -3.455 30.651 1.00 97.81 124 ALA A O 1
ATOM 922 N N . GLU A 1 125 ? -17.251 -1.856 29.125 1.00 97.81 125 GLU A N 1
ATOM 923 C CA . GLU A 1 125 ? -18.124 -0.853 29.747 1.00 97.81 125 GLU A CA 1
ATOM 924 C C . GLU A 1 125 ? -19.592 -1.295 29.745 1.00 97.81 125 GLU A C 1
ATOM 926 O O . GLU A 1 125 ? -20.258 -1.176 30.776 1.00 97.81 125 GLU A O 1
ATOM 931 N N . ARG A 1 126 ? -20.094 -1.840 28.626 1.00 97.81 126 ARG A N 1
ATOM 932 C CA . ARG A 1 126 ? -21.460 -2.380 28.533 1.00 97.81 126 ARG A CA 1
ATOM 933 C C . ARG A 1 126 ? -21.687 -3.512 29.524 1.00 97.81 126 ARG A C 1
ATOM 935 O O . ARG A 1 126 ? -22.628 -3.423 30.305 1.00 97.81 126 ARG A O 1
ATOM 942 N N . ALA A 1 127 ? -20.800 -4.504 29.560 1.00 97.94 127 ALA A N 1
ATOM 943 C CA . ALA A 1 127 ? -20.908 -5.629 30.487 1.00 97.94 127 ALA A CA 1
ATOM 944 C C . ALA A 1 127 ? -20.905 -5.167 31.956 1.00 97.94 127 ALA A C 1
ATOM 946 O O . ALA A 1 127 ? -21.678 -5.657 32.780 1.00 97.94 127 ALA A O 1
ATOM 947 N N . LYS A 1 128 ? -20.077 -4.170 32.297 1.00 97.88 128 LYS A N 1
ATOM 948 C CA . LYS A 1 128 ? -20.048 -3.585 33.646 1.00 97.88 128 LYS A CA 1
ATOM 949 C C . LYS A 1 128 ? -21.343 -2.845 33.986 1.00 97.88 128 LYS A C 1
ATOM 951 O O . LYS A 1 128 ? -21.814 -2.935 35.121 1.00 97.88 128 LYS A O 1
ATOM 956 N N . LEU A 1 129 ? -21.894 -2.088 33.039 1.00 98.25 129 LEU A N 1
ATOM 957 C CA . LEU A 1 129 ? -23.161 -1.380 33.224 1.00 98.25 129 LEU A CA 1
ATOM 958 C C . LEU A 1 129 ? -24.332 -2.353 33.361 1.00 98.25 129 LEU A C 1
ATOM 960 O O . LEU A 1 129 ? -25.161 -2.155 34.242 1.00 98.25 129 LEU A O 1
ATOM 964 N N . GLU A 1 130 ? -24.365 -3.417 32.562 1.00 98.00 130 GLU A N 1
ATOM 965 C CA . GLU A 1 130 ? -25.373 -4.474 32.653 1.00 98.00 130 GLU A CA 1
ATOM 966 C C . GLU A 1 130 ? -25.319 -5.180 34.013 1.00 98.00 130 GLU A C 1
ATOM 968 O O . GLU A 1 130 ? -26.334 -5.274 34.702 1.00 98.00 130 GLU A O 1
ATOM 973 N N . ALA A 1 131 ? -24.125 -5.571 34.472 1.00 97.56 131 ALA A N 1
ATOM 974 C CA . ALA A 1 131 ? -23.947 -6.165 35.796 1.00 97.56 131 ALA A CA 1
ATOM 975 C C . ALA A 1 131 ? -24.404 -5.224 36.925 1.00 97.56 131 ALA A C 1
ATOM 977 O O . ALA A 1 131 ? -25.045 -5.660 37.882 1.00 97.56 131 ALA A O 1
ATOM 978 N N . ARG A 1 132 ? -24.111 -3.920 36.809 1.00 97.69 132 ARG A N 1
ATOM 979 C CA . ARG A 1 132 ? -24.579 -2.915 37.773 1.00 97.69 132 ARG A CA 1
ATOM 980 C C . ARG A 1 132 ? -26.094 -2.723 37.717 1.00 97.69 132 ARG A C 1
ATOM 982 O O . ARG A 1 132 ? -26.690 -2.498 38.764 1.00 97.69 132 ARG A O 1
ATOM 989 N N . GLY A 1 133 ? -26.698 -2.813 36.533 1.00 97.94 133 GLY A N 1
ATOM 990 C CA . GLY A 1 133 ? -28.149 -2.796 36.354 1.00 97.94 133 GLY A CA 1
ATOM 991 C C . GLY A 1 133 ? -28.813 -3.938 37.118 1.00 97.94 133 GLY A C 1
ATOM 992 O O . GLY A 1 133 ? -29.649 -3.682 37.973 1.00 97.94 133 GLY A O 1
ATOM 993 N N . ILE A 1 134 ? -28.337 -5.172 36.920 1.00 97.44 134 ILE A N 1
ATOM 994 C CA . ILE A 1 134 ? -28.849 -6.361 37.622 1.00 97.44 134 ILE A CA 1
ATOM 995 C C . ILE A 1 134 ? -28.711 -6.223 39.145 1.00 97.44 134 ILE A C 1
ATOM 997 O O . ILE A 1 134 ? -29.618 -6.592 39.890 1.00 97.44 134 ILE A O 1
ATOM 1001 N N . GLU A 1 135 ? -27.575 -5.715 39.626 1.00 96.94 135 GLU A N 1
ATOM 1002 C CA . GLU A 1 135 ? -27.361 -5.496 41.060 1.00 96.94 135 GLU A CA 1
ATOM 1003 C C . GLU A 1 135 ? -28.323 -4.443 41.627 1.00 96.94 135 GLU A C 1
ATOM 1005 O O . GLU A 1 135 ? -28.926 -4.662 42.676 1.00 96.94 135 GLU A O 1
ATOM 1010 N N . LEU A 1 136 ? -28.519 -3.326 40.921 1.00 97.06 136 LEU A N 1
ATOM 1011 C CA . LEU A 1 136 ? -29.474 -2.292 41.322 1.00 97.06 136 LEU A CA 1
ATOM 1012 C C . LEU A 1 136 ? -30.915 -2.810 41.308 1.00 97.06 136 LEU A C 1
ATOM 1014 O O . LEU A 1 136 ? -31.646 -2.543 42.258 1.00 97.06 136 LEU A O 1
ATOM 1018 N N . ASP A 1 137 ? -31.307 -3.582 40.296 1.00 97.44 137 ASP A N 1
ATOM 1019 C CA . ASP A 1 137 ? -32.643 -4.177 40.216 1.00 97.44 137 ASP A CA 1
ATOM 1020 C C . ASP A 1 137 ? -32.903 -5.094 41.420 1.00 97.44 137 ASP A C 1
ATOM 1022 O O . ASP A 1 137 ? -33.926 -4.967 42.094 1.00 97.44 137 ASP A O 1
ATOM 1026 N N . ARG A 1 138 ? -31.930 -5.943 41.785 1.00 96.00 138 ARG A N 1
ATOM 1027 C CA . ARG A 1 138 ? -32.016 -6.789 42.990 1.00 96.00 138 ARG A CA 1
ATOM 1028 C C . ARG A 1 138 ? -32.110 -5.976 44.276 1.00 96.00 138 ARG A C 1
ATOM 1030 O O . ARG A 1 138 ? -32.873 -6.342 45.171 1.00 96.00 138 ARG A O 1
ATOM 1037 N N . GLN A 1 139 ? -31.343 -4.893 44.391 1.00 95.06 139 GLN A N 1
ATOM 1038 C CA . GLN A 1 139 ? -31.407 -4.005 45.553 1.00 95.06 139 GLN A CA 1
ATOM 1039 C C . GLN A 1 139 ? -32.774 -3.331 45.657 1.00 95.06 139 GLN A C 1
ATOM 1041 O O . GLN A 1 139 ? -33.342 -3.282 46.746 1.00 95.06 139 GLN A O 1
ATOM 1046 N N . VAL A 1 140 ? -33.332 -2.860 44.540 1.00 96.31 140 VAL A N 1
ATOM 1047 C CA . VAL A 1 140 ? -34.670 -2.260 44.497 1.00 96.31 140 VAL A CA 1
ATOM 1048 C C . VAL A 1 140 ? -35.734 -3.282 44.889 1.00 96.31 140 VAL A C 1
ATOM 1050 O O . VAL A 1 140 ? -36.569 -2.976 45.738 1.00 96.31 140 VAL A O 1
ATOM 1053 N N . GLU A 1 141 ? -35.690 -4.500 44.346 1.00 95.88 141 GLU A N 1
ATOM 1054 C CA . GLU A 1 141 ? -36.614 -5.575 44.726 1.00 95.88 141 GLU A CA 1
ATOM 1055 C C . GLU A 1 141 ? -36.532 -5.898 46.226 1.00 95.88 141 GLU A C 1
ATOM 1057 O O . GLU A 1 141 ? -37.557 -6.028 46.900 1.00 95.88 141 GLU A O 1
ATOM 1062 N N . ASP A 1 142 ? -35.322 -5.993 46.785 1.00 94.31 142 ASP A N 1
ATOM 1063 C CA . ASP A 1 142 ? -35.139 -6.267 48.210 1.00 94.31 142 ASP A CA 1
ATOM 1064 C C . ASP A 1 142 ? -35.663 -5.130 49.096 1.00 94.31 142 ASP A C 1
ATOM 1066 O O . ASP A 1 142 ? -36.380 -5.372 50.071 1.00 94.31 142 ASP A O 1
ATOM 1070 N N . GLN A 1 143 ? -35.372 -3.882 48.724 1.00 94.19 143 GLN A N 1
ATOM 1071 C CA . GLN A 1 143 ? -35.876 -2.694 49.411 1.00 94.19 143 GLN A CA 1
ATOM 1072 C C . GLN A 1 143 ? -37.404 -2.607 49.345 1.00 94.19 143 GLN A C 1
ATOM 1074 O O . GLN A 1 143 ? -38.039 -2.288 50.350 1.00 94.19 143 GLN A O 1
ATOM 1079 N N . GLN A 1 144 ? -38.014 -2.937 48.203 1.00 94.88 144 GLN A N 1
ATOM 1080 C CA . GLN A 1 144 ? -39.469 -2.997 48.061 1.00 94.88 144 GLN A CA 1
ATOM 1081 C C . GLN A 1 144 ? -40.081 -4.066 48.973 1.00 94.88 144 GLN A C 1
ATOM 1083 O O . GLN A 1 144 ? -41.066 -3.784 49.660 1.00 94.88 144 GLN A O 1
ATOM 1088 N N . ARG A 1 145 ? -39.484 -5.266 49.045 1.00 94.62 145 ARG A N 1
ATOM 1089 C CA . ARG A 1 145 ? -39.935 -6.330 49.961 1.00 94.62 145 ARG A CA 1
ATOM 1090 C C . ARG A 1 145 ? -39.843 -5.903 51.424 1.00 94.62 145 ARG A C 1
ATOM 1092 O O . ARG A 1 145 ? -40.818 -6.066 52.157 1.00 94.62 145 ARG A O 1
ATOM 1099 N N . LYS A 1 146 ? -38.712 -5.325 51.837 1.00 93.50 146 LYS A N 1
ATOM 1100 C CA . LYS A 1 146 ? -38.507 -4.824 53.206 1.00 93.50 146 LYS A CA 1
ATOM 1101 C C . LYS A 1 146 ? -39.472 -3.704 53.564 1.00 93.50 146 LYS A C 1
ATOM 1103 O O . LYS A 1 146 ? -40.051 -3.716 54.645 1.00 93.50 146 LYS A O 1
ATOM 1108 N N . ASN A 1 147 ? -39.713 -2.774 52.642 1.00 93.25 147 ASN A N 1
ATOM 1109 C CA . ASN A 1 147 ? -40.682 -1.702 52.842 1.00 93.25 147 ASN A CA 1
ATOM 1110 C C . ASN A 1 147 ? -42.104 -2.264 53.021 1.00 93.25 147 ASN A C 1
ATOM 1112 O O . ASN A 1 147 ? -42.780 -1.946 53.998 1.00 93.25 147 ASN A O 1
ATOM 1116 N N . ALA A 1 148 ? -42.531 -3.186 52.152 1.00 93.25 148 ALA A N 1
ATOM 1117 C CA . ALA A 1 148 ? -43.825 -3.851 52.294 1.00 93.25 148 ALA A CA 1
ATOM 1118 C C . ALA A 1 148 ? -43.953 -4.597 53.639 1.00 93.25 148 ALA A C 1
ATOM 1120 O O . ALA A 1 148 ? -44.992 -4.515 54.300 1.00 93.25 148 ALA A O 1
ATOM 1121 N N . ALA A 1 149 ? -42.893 -5.283 54.079 1.00 92.25 149 ALA A N 1
ATOM 1122 C CA . ALA A 1 149 ? -42.850 -5.958 55.373 1.00 92.25 149 ALA A CA 1
ATOM 1123 C C . ALA A 1 149 ? -42.896 -4.973 56.556 1.00 92.25 149 ALA A C 1
ATOM 1125 O O . ALA A 1 149 ? -43.633 -5.211 57.513 1.00 92.25 149 ALA A O 1
ATOM 1126 N N . ALA A 1 150 ? -42.182 -3.848 56.478 1.00 92.00 150 ALA A N 1
ATOM 1127 C CA . ALA A 1 150 ? -42.200 -2.795 57.491 1.00 92.00 150 ALA A CA 1
ATOM 1128 C C . ALA A 1 150 ? -43.581 -2.130 57.610 1.00 92.00 150 ALA A C 1
ATOM 1130 O O . ALA A 1 150 ? -44.072 -1.936 58.722 1.00 92.00 150 ALA A O 1
ATOM 1131 N N . ILE A 1 151 ? -44.254 -1.846 56.486 1.00 92.19 151 ILE A N 1
ATOM 1132 C CA . ILE A 1 151 ? -45.634 -1.330 56.477 1.00 92.19 151 ILE A CA 1
ATOM 1133 C C . ILE A 1 151 ? -46.578 -2.331 57.144 1.00 92.19 151 ILE A C 1
ATOM 1135 O O . ILE A 1 151 ? -47.370 -1.953 58.009 1.00 92.19 151 ILE A O 1
ATOM 1139 N N . LYS A 1 152 ? -46.480 -3.618 56.784 1.00 93.88 152 LYS A N 1
ATOM 1140 C CA . LYS A 1 152 ? -47.291 -4.675 57.398 1.00 93.88 1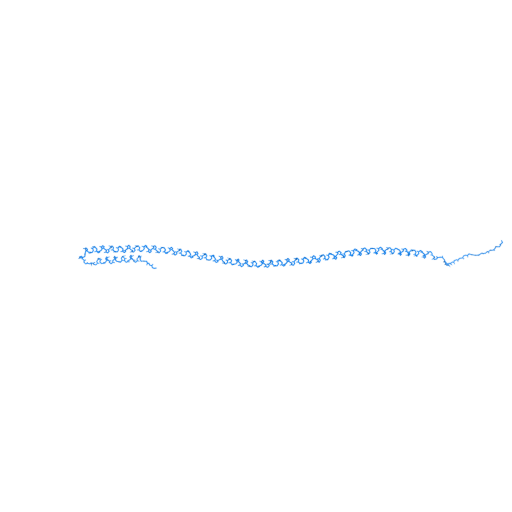52 LYS A CA 1
ATOM 1141 C C . LYS A 1 152 ? -47.065 -4.744 58.910 1.00 93.88 152 LYS A C 1
ATOM 1143 O O . LYS A 1 152 ? -48.034 -4.795 59.663 1.00 93.88 152 LYS A O 1
ATOM 1148 N N . LEU A 1 153 ? -45.810 -4.691 59.351 1.00 92.94 153 LEU A N 1
ATOM 1149 C CA . LEU A 1 153 ? -45.451 -4.671 60.766 1.00 92.94 153 LEU A CA 1
ATOM 1150 C C . LEU A 1 153 ? -46.042 -3.451 61.487 1.00 92.94 153 LEU A C 1
ATOM 1152 O O . LEU A 1 153 ? -46.605 -3.592 62.569 1.00 92.94 153 LEU A O 1
ATOM 1156 N N . GLY A 1 154 ? -45.968 -2.268 60.871 1.00 89.75 154 GLY A N 1
ATOM 1157 C CA . GLY A 1 154 ? -46.575 -1.044 61.395 1.00 89.75 154 GLY A CA 1
ATOM 1158 C C . GLY A 1 154 ? -48.092 -1.167 61.568 1.00 89.75 154 GLY A C 1
ATOM 1159 O O . GLY A 1 154 ? -48.624 -0.802 62.617 1.00 89.75 154 GLY A O 1
ATOM 1160 N N . LEU A 1 155 ? -48.787 -1.752 60.588 1.00 90.44 155 LEU A N 1
ATOM 1161 C CA . LEU A 1 155 ? -50.223 -2.035 60.684 1.00 90.44 155 LEU A CA 1
ATOM 1162 C C . LEU A 1 155 ? -50.540 -3.048 61.794 1.00 90.44 155 LEU A C 1
ATOM 1164 O O . LEU A 1 155 ? -51.504 -2.854 62.532 1.00 90.44 155 LEU A O 1
ATOM 1168 N N . GLU A 1 156 ? -49.729 -4.097 61.956 1.00 90.12 156 GLU A N 1
ATOM 1169 C CA . GLU A 1 156 ? -49.887 -5.066 63.049 1.00 90.12 156 GLU A CA 1
ATOM 1170 C C . GLU A 1 156 ? -49.732 -4.407 64.430 1.00 90.12 156 GLU A C 1
ATOM 1172 O O . GLU A 1 156 ? -50.509 -4.707 65.340 1.00 90.12 156 GLU A O 1
ATOM 1177 N N . ILE A 1 157 ? -48.765 -3.494 64.590 1.00 88.94 157 ILE A N 1
ATOM 1178 C CA . ILE A 1 157 ? -48.571 -2.722 65.828 1.00 88.94 157 ILE A CA 1
ATOM 1179 C C . ILE A 1 157 ? -49.802 -1.854 66.112 1.00 88.94 157 ILE A C 1
ATOM 1181 O O . ILE A 1 157 ? -50.334 -1.907 67.222 1.00 88.94 157 ILE A O 1
ATOM 1185 N N . LEU A 1 158 ? -50.290 -1.101 65.117 1.00 86.19 158 LEU A N 1
ATOM 1186 C CA . LEU A 1 158 ? -51.478 -0.249 65.259 1.00 86.19 158 LEU A CA 1
ATOM 1187 C C . LEU A 1 158 ? -52.724 -1.062 65.636 1.00 86.19 158 LEU A C 1
ATOM 1189 O O . LEU A 1 158 ? -53.421 -0.705 66.582 1.00 86.19 158 LEU A O 1
ATOM 1193 N N . GLN A 1 159 ? -52.966 -2.194 64.968 1.00 86.50 159 GLN A N 1
ATOM 1194 C CA . GLN A 1 159 ? -54.089 -3.085 65.286 1.00 86.50 159 GLN A CA 1
ATOM 1195 C C . GLN A 1 159 ? -53.999 -3.664 66.701 1.00 86.50 159 GLN A C 1
ATOM 1197 O O . GLN A 1 159 ? -55.016 -3.825 67.378 1.00 86.50 159 GLN A O 1
ATOM 1202 N N . ARG A 1 160 ? -52.794 -4.016 67.169 1.00 84.62 160 ARG A N 1
ATOM 1203 C CA . ARG A 1 160 ? -52.607 -4.477 68.552 1.00 84.62 160 ARG A CA 1
ATOM 1204 C C . ARG A 1 160 ? -52.838 -3.360 69.554 1.00 84.62 160 ARG A C 1
ATOM 1206 O O . ARG A 1 160 ? -53.473 -3.622 70.569 1.00 84.62 160 ARG A O 1
ATOM 1213 N N . TYR A 1 161 ? -52.358 -2.153 69.271 1.00 82.44 161 TYR A N 1
ATOM 1214 C CA . TYR A 1 161 ? -52.590 -0.989 70.119 1.00 82.44 161 TYR A CA 1
ATOM 1215 C C . TYR A 1 161 ? -54.086 -0.653 70.221 1.00 82.44 161 TYR A C 1
ATOM 1217 O O . TYR A 1 161 ? -54.586 -0.440 71.321 1.00 82.44 161 TYR A O 1
ATOM 1225 N N . GLU A 1 162 ? -54.826 -0.705 69.111 1.00 79.44 162 GLU A N 1
ATOM 1226 C CA . GLU A 1 162 ? -56.284 -0.522 69.085 1.00 79.44 162 GLU A CA 1
ATOM 1227 C C . GLU A 1 162 ? -57.011 -1.582 69.929 1.00 79.44 162 GLU A C 1
ATOM 1229 O O . GLU A 1 162 ? -57.802 -1.247 70.809 1.00 79.44 162 GLU A O 1
ATOM 1234 N N . LYS A 1 163 ? -56.701 -2.872 69.731 1.00 78.69 163 LYS A N 1
ATOM 1235 C CA . LYS A 1 163 ? -57.285 -3.964 70.532 1.00 78.69 163 LYS A CA 1
ATOM 1236 C C . LYS A 1 163 ? -56.937 -3.855 72.012 1.00 78.69 163 LYS A C 1
ATOM 1238 O O . LYS A 1 163 ? -57.777 -4.163 72.853 1.00 78.69 163 LYS A O 1
ATOM 1243 N N . PHE A 1 164 ? -55.709 -3.447 72.322 1.00 74.56 164 PHE A N 1
ATOM 1244 C CA . PHE A 1 164 ? -55.265 -3.219 73.689 1.00 74.56 164 PHE A CA 1
ATOM 1245 C C . PHE A 1 164 ? -56.043 -2.059 74.311 1.00 74.56 164 PHE A C 1
ATOM 1247 O O . PHE A 1 164 ? -56.630 -2.253 75.361 1.00 74.56 164 PHE A O 1
ATOM 1254 N N . SER A 1 165 ? -56.190 -0.923 73.624 1.00 68.56 165 SER A N 1
ATOM 1255 C CA . SER A 1 165 ? -57.008 0.207 74.086 1.00 68.56 165 SER A CA 1
ATOM 1256 C C . SER A 1 165 ? -58.476 -0.174 74.325 1.00 68.56 165 SER A C 1
ATOM 1258 O O . SER A 1 165 ? -59.049 0.231 75.334 1.00 68.56 165 SER A O 1
ATOM 1260 N N . LEU A 1 166 ? -59.077 -0.990 73.454 1.00 67.75 166 LEU A N 1
ATOM 1261 C CA . LEU A 1 166 ? -60.460 -1.456 73.613 1.00 67.75 166 LEU A CA 1
ATOM 1262 C C . LEU A 1 166 ? -60.620 -2.469 74.759 1.00 67.75 166 LEU A C 1
ATOM 1264 O O . LEU A 1 166 ? -61.578 -2.388 75.527 1.00 67.75 166 LEU A O 1
ATOM 1268 N N . GLY A 1 167 ? -59.692 -3.422 74.891 1.00 65.38 167 GLY A N 1
ATOM 1269 C CA . GLY A 1 167 ? -59.703 -4.416 75.969 1.00 65.38 167 GLY A CA 1
ATOM 1270 C C . GLY A 1 167 ? -59.346 -3.819 77.328 1.00 65.38 167 GLY A C 1
ATOM 1271 O O . GLY A 1 167 ? -59.918 -4.196 78.346 1.00 65.38 167 GLY A O 1
ATOM 1272 N N . GLU A 1 168 ? -58.451 -2.838 77.338 1.00 61.09 168 GLU A N 1
ATOM 1273 C CA . GLU A 1 168 ? -57.982 -2.164 78.539 1.00 61.09 168 GLU A CA 1
ATOM 1274 C C . GLU A 1 168 ? -58.970 -1.107 79.029 1.00 61.09 168 GLU A C 1
ATOM 1276 O O . GLU A 1 168 ? -59.160 -0.987 80.233 1.00 61.09 168 GLU A O 1
ATOM 1281 N N . ALA A 1 169 ? -59.714 -0.439 78.139 1.00 59.12 169 ALA A N 1
ATOM 1282 C CA . ALA A 1 169 ? -60.874 0.368 78.527 1.00 59.12 169 ALA A CA 1
ATOM 1283 C C . ALA A 1 169 ? -61.951 -0.461 79.261 1.00 59.12 169 ALA A C 1
ATOM 1285 O O . ALA A 1 169 ? -62.653 0.069 80.121 1.00 59.12 169 ALA A O 1
ATOM 1286 N N . LEU A 1 170 ? -62.056 -1.766 78.972 1.00 58.50 170 LEU A N 1
ATOM 1287 C CA . LEU A 1 170 ? -62.935 -2.697 79.690 1.00 58.50 170 LEU A CA 1
ATOM 1288 C C . LEU A 1 170 ? -62.339 -3.174 81.030 1.00 58.50 170 LEU A C 1
ATOM 1290 O O . LEU A 1 170 ? -63.099 -3.430 81.965 1.00 58.50 170 LEU A O 1
ATOM 1294 N N . THR A 1 171 ? -61.009 -3.267 81.161 1.00 60.66 171 THR A N 1
ATOM 1295 C CA . THR A 1 171 ? -60.313 -3.715 82.389 1.00 60.66 171 THR A CA 1
ATOM 1296 C C . THR A 1 171 ? -59.715 -2.593 83.247 1.00 60.66 171 THR A C 1
ATOM 1298 O O . THR A 1 171 ? -59.153 -2.893 84.298 1.00 60.66 171 THR A O 1
ATOM 1301 N N . ALA A 1 172 ? -59.872 -1.315 82.874 1.00 53.88 172 ALA A N 1
ATOM 1302 C CA . ALA A 1 172 ? -59.322 -0.104 83.518 1.00 53.88 172 ALA A CA 1
ATOM 1303 C C . ALA A 1 172 ? -59.689 0.109 85.006 1.00 53.88 172 ALA A C 1
ATOM 1305 O O . ALA A 1 172 ? -59.401 1.155 85.586 1.00 53.88 172 ALA A O 1
ATOM 1306 N N . ARG A 1 173 ? -60.321 -0.872 85.652 1.00 55.00 173 ARG A N 1
ATOM 1307 C CA . ARG A 1 173 ? -60.520 -0.924 87.102 1.00 55.00 173 ARG A CA 1
ATOM 1308 C C . ARG A 1 173 ? -59.348 -1.537 87.872 1.00 55.00 173 ARG A C 1
ATOM 1310 O O . ARG A 1 173 ? -59.375 -1.443 89.095 1.00 55.00 173 ARG A O 1
ATOM 1317 N N . GLU A 1 174 ? -58.329 -2.103 87.218 1.00 56.75 174 GLU A N 1
ATOM 1318 C CA . GLU A 1 174 ? -57.151 -2.646 87.915 1.00 56.75 174 GLU 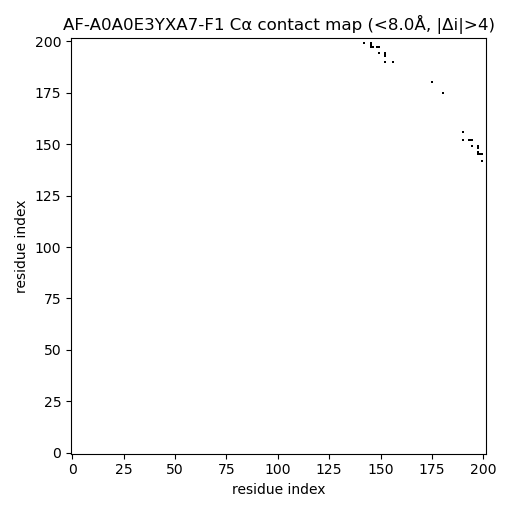A CA 1
ATOM 1319 C C . GLU A 1 174 ? -55.823 -1.993 87.477 1.00 56.75 174 GLU A C 1
ATOM 1321 O O . GLU A 1 174 ? -55.571 -1.842 86.281 1.00 56.75 174 GLU A O 1
ATOM 1326 N N . PRO A 1 175 ? -54.950 -1.593 88.428 1.00 61.09 175 PRO A N 1
ATOM 1327 C CA . PRO A 1 175 ? -53.657 -0.982 88.127 1.00 61.09 175 PRO A CA 1
ATOM 1328 C C . PRO A 1 175 ? -52.686 -1.996 87.500 1.00 61.09 175 PRO A C 1
ATOM 1330 O O . PRO A 1 175 ? -52.606 -3.142 87.937 1.00 61.09 175 PRO A O 1
ATOM 1333 N N . 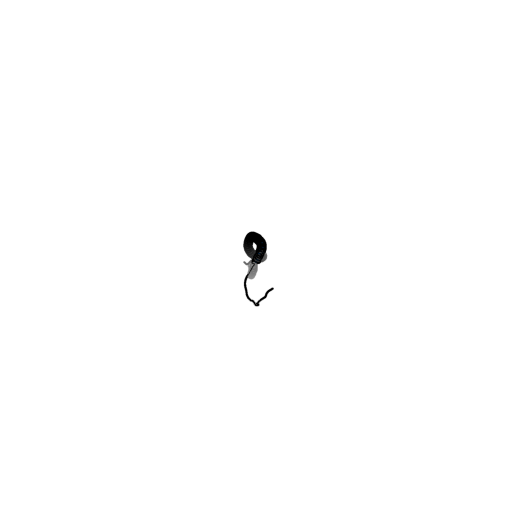PHE A 1 176 ? -51.903 -1.555 86.506 1.00 61.38 176 PHE A N 1
ATOM 1334 C CA . PHE A 1 176 ? -50.871 -2.346 85.822 1.00 61.38 176 PHE A CA 1
ATOM 1335 C C . PHE A 1 176 ? -49.925 -3.065 86.805 1.00 61.38 176 PHE A C 1
ATOM 1337 O O . PHE A 1 176 ? -48.952 -2.491 87.296 1.00 61.38 176 PHE A O 1
ATOM 1344 N N . VAL A 1 177 ? -50.179 -4.347 87.068 1.00 66.94 177 VAL A N 1
ATOM 1345 C CA . VAL A 1 177 ? -49.304 -5.223 87.859 1.00 66.94 177 VAL A CA 1
ATOM 1346 C C . VAL A 1 177 ? -48.068 -5.654 87.055 1.00 66.94 177 VAL A C 1
ATOM 1348 O O . VAL A 1 177 ? -48.083 -5.714 85.823 1.00 66.94 177 VAL A O 1
ATOM 1351 N N . GLY A 1 178 ? -46.965 -5.954 87.755 1.00 67.25 178 GLY A N 1
ATOM 1352 C CA . GLY A 1 178 ? -45.630 -6.154 87.166 1.00 67.25 178 GLY A CA 1
ATOM 1353 C C . GLY A 1 178 ? -45.541 -7.195 86.039 1.00 67.25 178 GLY A C 1
ATOM 1354 O O . GLY A 1 178 ? -44.743 -7.026 85.121 1.00 67.25 178 GLY A O 1
ATOM 1355 N N . THR A 1 179 ? -46.393 -8.224 86.037 1.00 71.44 179 THR A N 1
ATOM 1356 C CA . THR A 1 179 ? -46.442 -9.244 84.972 1.00 71.44 179 THR A CA 1
ATOM 1357 C C . THR A 1 179 ? -46.936 -8.688 83.632 1.00 71.44 179 THR A C 1
ATOM 1359 O O . THR A 1 179 ? -46.413 -9.069 82.584 1.00 71.44 179 THR A O 1
ATOM 1362 N N . THR A 1 180 ? -47.892 -7.755 83.635 1.00 72.00 180 THR A N 1
ATOM 1363 C CA . THR A 1 180 ? -48.387 -7.076 82.422 1.00 72.00 180 THR A CA 1
ATOM 1364 C C . THR A 1 180 ? -47.331 -6.127 81.857 1.00 72.00 180 THR A C 1
ATOM 1366 O O . THR A 1 180 ? -47.127 -6.085 80.644 1.00 72.00 180 THR A O 1
ATOM 1369 N N . ARG A 1 181 ? -46.581 -5.439 82.731 1.00 75.06 181 ARG A N 1
ATOM 1370 C CA . ARG A 1 181 ? -45.448 -4.589 82.331 1.00 75.06 181 ARG A CA 1
ATOM 1371 C C . ARG A 1 181 ? -44.363 -5.388 81.601 1.00 75.06 181 ARG A C 1
ATOM 1373 O O . ARG A 1 181 ? -43.918 -4.951 80.545 1.00 75.06 181 ARG A O 1
ATOM 1380 N N . VAL A 1 182 ? -43.967 -6.553 82.121 1.00 81.00 182 VAL A N 1
ATOM 1381 C CA . VAL A 1 182 ? -42.947 -7.407 81.476 1.00 81.00 182 VAL A CA 1
ATOM 1382 C C . VAL A 1 182 ? -43.421 -7.906 80.106 1.00 81.00 182 VAL A C 1
ATOM 1384 O O . VAL A 1 182 ? -42.662 -7.870 79.143 1.00 81.00 182 VAL A O 1
ATOM 1387 N N . LYS A 1 183 ? -44.695 -8.303 79.974 1.00 78.31 183 LYS A N 1
ATOM 1388 C CA . LYS A 1 183 ? -45.266 -8.704 78.673 1.00 78.31 183 LYS A CA 1
ATOM 1389 C C . LYS A 1 183 ? -45.223 -7.574 77.642 1.00 78.31 183 LYS A C 1
ATOM 1391 O O . LYS A 1 183 ? -44.904 -7.830 76.485 1.00 78.31 183 LYS A O 1
ATOM 1396 N N . LEU A 1 184 ? -45.527 -6.342 78.054 1.00 78.56 184 LEU A N 1
ATOM 1397 C CA . LEU A 1 184 ? -45.453 -5.174 77.177 1.00 78.56 184 LEU A CA 1
ATOM 1398 C C . LEU A 1 184 ? -44.005 -4.872 76.763 1.00 78.56 184 LEU A C 1
ATOM 1400 O O . LEU A 1 184 ? -43.756 -4.608 75.592 1.00 78.56 184 LEU A O 1
ATOM 1404 N N . GLN A 1 185 ? -43.055 -4.958 77.698 1.00 80.31 185 GLN A N 1
ATOM 1405 C CA . GLN A 1 185 ? -41.627 -4.779 77.410 1.00 80.31 185 GLN A CA 1
ATOM 1406 C C . GLN A 1 185 ? -41.117 -5.805 76.390 1.00 80.31 185 GLN A C 1
ATOM 1408 O O . GLN A 1 185 ? -40.493 -5.407 75.411 1.00 80.31 185 GLN A O 1
ATOM 1413 N N . ASN A 1 186 ? -41.457 -7.088 76.556 1.00 85.00 186 ASN A N 1
ATOM 1414 C CA . ASN A 1 186 ? -41.098 -8.130 75.588 1.00 85.00 186 ASN A CA 1
ATOM 1415 C C . ASN A 1 186 ? -41.716 -7.861 74.210 1.00 85.00 186 ASN A C 1
ATOM 1417 O O . ASN A 1 186 ? -41.052 -8.016 73.196 1.00 85.00 186 ASN A O 1
ATOM 1421 N N . LEU A 1 187 ? -42.973 -7.405 74.164 1.00 84.12 187 LEU A N 1
ATOM 1422 C CA . LEU A 1 187 ? -43.636 -7.084 72.901 1.00 84.12 187 LEU A CA 1
ATOM 1423 C C . LEU A 1 187 ? -42.973 -5.898 72.181 1.00 84.12 187 LEU A C 1
ATOM 1425 O O . LEU A 1 187 ? -42.818 -5.931 70.963 1.00 84.12 187 LEU A O 1
ATOM 1429 N N . ILE A 1 188 ? -42.584 -4.857 72.923 1.00 84.06 188 ILE A N 1
ATOM 1430 C CA . ILE A 1 188 ? -41.839 -3.713 72.378 1.00 84.06 188 ILE A CA 1
ATOM 1431 C C . ILE A 1 188 ? -40.499 -4.184 71.816 1.00 84.06 188 ILE A C 1
ATOM 1433 O O . ILE A 1 188 ? -40.152 -3.801 70.702 1.00 84.06 188 ILE A O 1
ATOM 1437 N N . GLN A 1 189 ? -39.782 -5.033 72.554 1.00 84.69 189 GLN A N 1
ATOM 1438 C CA . GLN A 1 189 ? -38.501 -5.578 72.121 1.00 84.69 189 GLN A CA 1
ATOM 1439 C C . GLN A 1 189 ? -38.646 -6.428 70.848 1.00 84.69 189 GLN A C 1
ATOM 1441 O O . GLN A 1 189 ? -37.950 -6.170 69.872 1.00 84.69 189 GLN A O 1
ATOM 1446 N N . ASP A 1 190 ? -39.631 -7.331 70.791 1.00 87.38 190 ASP A N 1
ATOM 1447 C CA . ASP A 1 190 ? -39.926 -8.135 69.596 1.00 87.38 190 ASP A CA 1
ATOM 1448 C C . ASP A 1 190 ? -40.217 -7.262 68.361 1.00 87.38 190 ASP A C 1
ATOM 1450 O O . ASP A 1 190 ? -39.797 -7.574 67.245 1.00 87.38 190 ASP A O 1
ATOM 1454 N N . TYR A 1 191 ? -40.973 -6.170 68.527 1.00 87.94 191 TYR A N 1
ATOM 1455 C CA . TYR A 1 191 ? -41.273 -5.251 67.426 1.00 87.94 191 TYR A CA 1
ATOM 1456 C C . TYR A 1 191 ? -40.076 -4.386 67.034 1.00 87.94 191 TYR A C 1
ATOM 1458 O O . TYR A 1 191 ? -39.899 -4.104 65.848 1.00 87.94 191 TYR A O 1
ATOM 1466 N N . GLN A 1 192 ? -39.250 -3.992 68.001 1.00 85.31 192 GLN A N 1
ATOM 1467 C CA . GLN A 1 192 ? -38.007 -3.274 67.757 1.00 85.31 192 GLN A CA 1
ATOM 1468 C C . GLN A 1 192 ? -37.033 -4.132 66.942 1.00 85.31 192 GLN A C 1
ATOM 1470 O O . GLN A 1 192 ? -36.510 -3.654 65.937 1.00 85.31 192 GLN A O 1
ATOM 1475 N N . ASP A 1 193 ? -36.868 -5.406 67.301 1.00 88.75 193 ASP A N 1
ATOM 1476 C CA . ASP A 1 193 ? -36.013 -6.348 66.573 1.00 88.75 193 ASP A CA 1
ATOM 1477 C C . ASP A 1 193 ? -36.505 -6.549 65.132 1.00 88.75 193 ASP A C 1
ATOM 1479 O O . ASP A 1 193 ? -35.722 -6.476 64.183 1.00 88.75 193 ASP A O 1
ATOM 1483 N N . LYS A 1 194 ? -37.823 -6.698 64.934 1.00 89.38 194 LYS A N 1
ATOM 1484 C CA . LYS A 1 194 ? -38.421 -6.806 63.592 1.00 89.38 194 LYS A CA 1
ATOM 1485 C C . LYS A 1 194 ? -38.250 -5.535 62.755 1.00 89.38 194 LYS A C 1
ATOM 1487 O O . LYS A 1 194 ? -38.014 -5.635 61.556 1.00 89.38 194 LYS A O 1
ATOM 1492 N N . LEU A 1 195 ? -38.363 -4.345 63.349 1.00 86.06 195 LEU A N 1
ATOM 1493 C CA . LEU A 1 195 ? -38.122 -3.076 62.646 1.00 86.06 195 LEU A CA 1
ATOM 1494 C C . LEU A 1 195 ? -36.658 -2.941 62.211 1.00 86.06 195 LEU A C 1
ATOM 1496 O O . LEU A 1 195 ? -36.383 -2.519 61.087 1.00 86.06 195 LEU A O 1
ATOM 1500 N N . ILE A 1 196 ? -35.721 -3.330 63.078 1.00 87.62 196 ILE A N 1
ATOM 1501 C CA . ILE A 1 196 ? -34.287 -3.331 62.766 1.00 87.62 196 ILE A CA 1
ATOM 1502 C C . ILE A 1 196 ? -33.989 -4.297 61.612 1.00 87.62 196 ILE A C 1
ATOM 1504 O O . ILE A 1 196 ? -33.235 -3.943 60.705 1.00 87.62 196 ILE A O 1
ATOM 1508 N N . ASP A 1 197 ? -34.612 -5.476 61.598 1.00 88.25 197 ASP A N 1
ATOM 1509 C CA . ASP A 1 197 ? -34.443 -6.471 60.531 1.00 88.25 197 ASP A CA 1
ATOM 1510 C C . ASP A 1 197 ? -34.944 -5.973 59.158 1.00 88.25 197 ASP A C 1
ATOM 1512 O O . ASP A 1 197 ? -34.323 -6.231 58.125 1.00 88.25 197 ASP A O 1
ATOM 1516 N N . GLN A 1 198 ? -36.019 -5.176 59.137 1.00 88.19 198 GLN A N 1
ATOM 1517 C CA . GLN A 1 198 ? -36.556 -4.575 57.907 1.00 88.19 198 GLN A CA 1
ATOM 1518 C C . GLN A 1 198 ? -35.886 -3.247 57.511 1.00 88.19 198 GLN A C 1
ATOM 1520 O O . GLN A 1 198 ? -36.193 -2.691 56.455 1.00 88.19 198 GLN A O 1
ATOM 1525 N N . THR A 1 199 ? -34.962 -2.722 58.318 1.00 87.75 199 THR A N 1
ATOM 1526 C CA . THR A 1 199 ? -34.263 -1.471 58.002 1.00 87.75 199 THR A CA 1
ATOM 1527 C C . THR A 1 199 ? -33.323 -1.665 56.809 1.00 87.75 199 THR A C 1
ATOM 1529 O O . THR A 1 199 ? -32.482 -2.567 56.788 1.00 87.75 199 THR A O 1
ATOM 1532 N N . ILE A 1 200 ? -33.449 -0.795 55.803 1.00 86.25 200 ILE A N 1
ATOM 1533 C CA . ILE A 1 200 ? -32.543 -0.764 54.650 1.00 86.25 200 ILE A CA 1
ATOM 1534 C C . ILE A 1 200 ? -31.171 -0.285 55.134 1.00 86.25 200 ILE A C 1
ATOM 1536 O O . ILE A 1 200 ? -31.053 0.795 55.713 1.00 86.25 200 ILE A O 1
ATOM 1540 N N . LYS A 1 201 ? -30.141 -1.103 54.912 1.00 76.69 201 LYS A N 1
ATOM 1541 C CA . LYS A 1 201 ? -28.752 -0.782 55.258 1.00 76.69 201 LYS A CA 1
ATOM 1542 C C . LYS A 1 201 ? -28.050 -0.154 54.042 1.00 76.69 201 LYS A C 1
ATOM 1544 O O . LYS A 1 201 ? -28.343 -0.595 52.929 1.00 76.69 201 LYS A O 1
ATOM 1549 N N . PRO A 1 202 ? -27.198 0.866 54.252 1.00 63.16 202 PRO A N 1
ATOM 1550 C CA . PRO A 1 202 ? -26.437 1.521 53.189 1.00 63.16 202 PRO A CA 1
ATOM 1551 C C . PRO A 1 202 ? -25.335 0.631 52.608 1.00 63.16 202 PRO A C 1
ATOM 1553 O O . PRO A 1 202 ? -24.877 -0.294 53.321 1.00 63.16 202 PRO A O 1
#

Mean predicted aligned error: 16.03 Å

Sequence (202 aa):
MALGLSAVLPVSLLCAAEPANAVEGRLRDSLRATTLQLRDAQTQVSNLQAAQADSDQKIKDQAAQVAALIKQGAADRDAAQKTIAEAKELAARQAAEIERLKTDLAAWKVSRQQIAEVAETKEAERAKLEARGIELDRQVEDQQRKNAAAIKLGLEILQRYEKFSLGEALTAREPFVGTTRVKLQNLIQDYQDKLIDQTIKP